Protein AF-A0A842WWI1-F1 (afdb_monomer)

Nearest PDB structures (foldseek):
  5iit-assembly2_B  TM=5.622E-01  e=8.635E+00  Saccharomyces cerevisiae S288C
  5j2l-assembly1_A  TM=5.050E-01  e=7.206E+00  synthetic construct

Mean predicted aligned error: 8.03 Å

Solvent-accessible surface area (backbone atoms only — not comparable to full-atom values): 11491 Å² total; per-residue (Å²): 121,54,79,48,77,47,97,58,71,27,40,36,31,43,59,93,73,70,59,72,52,68,31,15,59,75,78,68,43,70,32,79,43,71,44,80,48,73,46,53,54,68,58,88,58,55,64,57,68,89,75,41,91,50,60,51,72,69,54,12,65,74,70,69,54,76,83,76,76,65,50,75,45,80,41,39,25,26,63,68,66,52,54,49,62,60,50,48,59,55,51,49,53,49,44,53,54,51,48,53,54,49,49,53,54,46,53,54,46,48,56,53,48,51,54,36,45,74,74,69,41,73,88,55,67,69,52,57,52,50,48,50,54,47,52,53,50,52,53,55,40,60,60,64,43,51,56,52,65,65,56,64,21,53,31,47,57,40,64,45,100,80,61,51,35,36,32,39,41,64,67,38,66,72,55,44,52,51,33,43,65,76,30,59,96,54,56,45,81,38,48,62,50,78,45,73,73,78,86,124

Structure (mmCIF, N/CA/C/O backbone):
data_AF-A0A842WWI1-F1
#
_entry.id   AF-A0A842WWI1-F1
#
loop_
_atom_site.group_PDB
_atom_site.id
_atom_site.type_symbol
_atom_site.label_atom_id
_atom_site.label_alt_id
_atom_site.label_comp_id
_atom_site.label_asym_id
_atom_site.label_entity_id
_atom_site.label_seq_id
_atom_site.pdbx_PDB_ins_code
_atom_site.Cartn_x
_atom_site.Cartn_y
_atom_site.Cartn_z
_atom_site.occupancy
_atom_site.B_iso_or_equiv
_atom_site.auth_seq_id
_atom_site.auth_comp_id
_atom_site.auth_asym_id
_atom_site.auth_atom_id
_atom_site.pdbx_PDB_model_num
ATOM 1 N N . MET A 1 1 ? -25.631 -15.556 -1.001 1.00 58.81 1 MET A N 1
ATOM 2 C CA . MET A 1 1 ? -24.772 -15.122 0.125 1.00 58.81 1 MET A CA 1
ATOM 3 C C . MET A 1 1 ? -23.510 -15.965 0.098 1.00 58.81 1 MET A C 1
ATOM 5 O O . MET A 1 1 ? -23.636 -17.177 0.011 1.00 58.81 1 MET A O 1
ATOM 9 N N . SER A 1 2 ? -22.321 -15.364 0.113 1.00 68.75 2 SER A N 1
ATOM 10 C CA . SER A 1 2 ? -21.053 -16.112 0.120 1.00 68.75 2 SER A CA 1
ATOM 11 C C . SER A 1 2 ? -20.462 -16.121 1.532 1.00 68.75 2 SER A C 1
ATOM 13 O O . SER A 1 2 ? -20.253 -15.047 2.108 1.00 68.75 2 SER A O 1
ATOM 15 N N . LYS A 1 3 ? -20.189 -17.308 2.084 1.00 76.38 3 LYS A N 1
ATOM 16 C CA . LYS A 1 3 ? -19.462 -17.466 3.351 1.00 76.38 3 LYS A CA 1
ATOM 17 C C . LYS A 1 3 ? -17.969 -17.307 3.077 1.00 76.38 3 LYS A C 1
ATOM 19 O O . LYS A 1 3 ? -17.418 -18.047 2.270 1.00 76.38 3 LYS A O 1
ATOM 24 N N . ILE A 1 4 ? -17.331 -16.340 3.728 1.00 77.75 4 ILE A N 1
ATOM 25 C CA . ILE A 1 4 ? -15.878 -16.157 3.674 1.00 77.75 4 ILE A CA 1
ATOM 26 C C . ILE A 1 4 ? -15.324 -16.708 4.983 1.00 77.75 4 ILE A C 1
ATOM 28 O O . ILE A 1 4 ? -15.697 -16.232 6.056 1.00 77.75 4 ILE A O 1
ATOM 32 N N . VAL A 1 5 ? -14.492 -17.740 4.884 1.00 80.62 5 VAL A N 1
ATOM 33 C CA . VAL A 1 5 ? -13.768 -18.332 6.015 1.00 80.62 5 VAL A CA 1
ATOM 34 C C . VAL A 1 5 ? -12.360 -17.752 6.014 1.00 80.62 5 VAL A C 1
ATOM 36 O O . VAL A 1 5 ? -11.770 -17.581 4.949 1.00 80.62 5 VAL A O 1
ATOM 39 N N . PHE A 1 6 ? -11.853 -17.409 7.193 1.00 79.25 6 PHE A N 1
ATOM 40 C CA . PHE A 1 6 ? -10.504 -16.889 7.370 1.00 79.25 6 PHE A CA 1
ATOM 41 C C . PHE A 1 6 ? -9.661 -17.895 8.142 1.00 79.25 6 PHE A C 1
ATOM 43 O O . PHE A 1 6 ? -10.137 -18.478 9.116 1.00 79.25 6 PHE A O 1
ATOM 50 N N . ASP A 1 7 ? -8.410 -18.059 7.717 1.00 78.44 7 ASP A N 1
ATOM 51 C CA . ASP A 1 7 ? -7.450 -18.943 8.385 1.00 78.44 7 ASP A CA 1
ATOM 52 C C . ASP A 1 7 ? -7.091 -18.418 9.786 1.00 78.44 7 ASP A C 1
ATOM 54 O O . ASP A 1 7 ? -6.943 -19.182 10.738 1.00 78.44 7 ASP A O 1
ATOM 58 N N . GLU A 1 8 ? -7.043 -17.091 9.929 1.00 80.12 8 GLU A N 1
ATOM 59 C CA . GLU A 1 8 ? -6.769 -16.382 11.181 1.00 80.12 8 GLU A CA 1
ATOM 60 C C . GLU A 1 8 ? -8.043 -15.713 11.723 1.00 80.12 8 GLU A C 1
ATOM 62 O O . GLU A 1 8 ? -8.840 -15.179 10.938 1.00 80.12 8 GLU A O 1
ATOM 67 N N . PRO A 1 9 ? -8.246 -15.695 13.055 1.00 79.12 9 PRO A N 1
ATOM 68 C CA . PRO A 1 9 ? -9.393 -15.034 13.660 1.00 79.12 9 PRO A CA 1
ATOM 69 C C . PRO A 1 9 ? -9.346 -13.523 13.402 1.00 79.12 9 PRO A C 1
ATOM 71 O O . PRO A 1 9 ? -8.347 -12.852 13.656 1.00 79.12 9 PRO A O 1
ATOM 74 N N . ILE A 1 10 ? -10.459 -12.986 12.913 1.00 87.31 10 ILE A N 1
ATOM 75 C CA . ILE A 1 10 ? -10.651 -11.558 12.666 1.00 87.31 10 ILE A CA 1
ATOM 76 C C . ILE A 1 10 ? -11.318 -10.927 13.878 1.00 87.31 10 ILE A C 1
ATOM 78 O O . ILE A 1 10 ? -12.211 -11.516 14.483 1.00 87.31 10 ILE A O 1
ATOM 82 N N . ILE A 1 11 ? -10.927 -9.699 14.202 1.00 90.19 11 ILE A N 1
ATOM 83 C CA . ILE A 1 11 ? -11.531 -8.944 15.293 1.00 90.19 11 ILE A CA 1
ATOM 84 C C . ILE A 1 11 ? -12.784 -8.232 14.790 1.00 90.19 11 ILE A C 1
ATOM 86 O O . ILE A 1 11 ? -12.717 -7.400 13.885 1.00 90.19 11 ILE A O 1
ATOM 90 N N . ARG A 1 12 ? -13.935 -8.532 15.390 1.00 90.94 12 ARG A N 1
ATOM 91 C CA . ARG A 1 12 ? -15.162 -7.745 15.268 1.00 90.94 12 ARG A CA 1
ATOM 92 C C . ARG A 1 12 ? -15.253 -6.817 16.474 1.00 90.94 12 ARG A C 1
ATOM 94 O O . ARG A 1 12 ? -15.235 -7.278 17.608 1.00 90.94 12 ARG A O 1
ATOM 101 N N . ILE A 1 13 ? -15.380 -5.518 16.231 1.00 91.38 13 ILE A N 1
ATOM 102 C CA . ILE A 1 13 ? -15.496 -4.517 17.299 1.00 91.38 13 ILE A CA 1
ATOM 103 C C . ILE A 1 13 ? -16.504 -3.431 16.927 1.00 91.38 13 ILE A C 1
ATOM 105 O O . ILE A 1 13 ? -16.672 -3.099 15.751 1.00 91.38 13 ILE A O 1
ATOM 109 N N . ARG A 1 14 ? -17.190 -2.866 17.928 1.00 89.56 14 ARG A N 1
ATOM 110 C CA . ARG A 1 14 ? -18.086 -1.713 17.741 1.00 89.56 14 ARG A CA 1
ATOM 111 C C . ARG A 1 14 ? -17.300 -0.450 17.408 1.00 89.56 14 ARG A C 1
ATOM 113 O O . ARG A 1 14 ? -16.467 -0.036 18.207 1.00 89.56 14 ARG A O 1
ATOM 120 N N . GLN A 1 15 ? -17.623 0.200 16.287 1.00 86.88 15 GLN A N 1
ATOM 121 C CA . GLN A 1 15 ? -16.887 1.348 15.743 1.00 86.88 15 GLN A CA 1
ATOM 122 C C . GLN A 1 15 ? -16.735 2.503 16.746 1.00 86.88 15 GLN A C 1
ATOM 124 O O . GLN A 1 15 ? -15.671 3.107 16.840 1.00 86.88 15 GLN A O 1
ATOM 129 N N . GLU A 1 16 ? -17.788 2.797 17.504 1.00 87.12 16 GLU A N 1
ATOM 130 C CA . GLU A 1 16 ? -17.843 3.925 18.446 1.00 87.12 16 GLU A CA 1
ATOM 131 C C . GLU A 1 16 ? -16.962 3.729 19.684 1.00 87.12 16 GLU A C 1
ATOM 133 O O . GLU A 1 16 ? -16.590 4.697 20.342 1.00 87.12 16 GLU A O 1
ATOM 138 N N . LYS A 1 17 ? -16.634 2.475 20.012 1.00 87.88 17 LYS A N 1
ATOM 139 C CA . LYS A 1 17 ? -15.908 2.110 21.234 1.00 87.88 17 LYS A CA 1
ATOM 140 C C . LYS A 1 17 ? -14.474 1.657 20.971 1.00 87.88 17 LYS A C 1
ATOM 142 O O . LYS A 1 17 ? -13.812 1.233 21.912 1.00 87.88 17 LYS A O 1
ATOM 147 N N . ILE A 1 18 ? -13.996 1.740 19.727 1.00 90.38 18 ILE A N 1
ATOM 148 C CA . ILE A 1 18 ? -12.642 1.309 19.369 1.00 90.38 18 ILE A CA 1
ATOM 149 C C . ILE A 1 18 ? -11.615 2.195 20.073 1.00 90.38 18 ILE A C 1
ATOM 151 O O . ILE A 1 18 ? -11.572 3.408 19.856 1.00 90.38 18 ILE A O 1
ATOM 155 N N . ARG A 1 19 ? -10.739 1.573 20.860 1.00 91.56 19 ARG A N 1
ATOM 156 C CA . ARG A 1 19 ? -9.517 2.188 21.377 1.00 91.56 19 ARG A CA 1
ATOM 157 C C . ARG A 1 19 ? -8.321 1.495 20.746 1.00 91.56 19 ARG A C 1
ATOM 159 O O . ARG A 1 19 ? -8.225 0.276 20.771 1.00 91.56 19 ARG A O 1
ATOM 166 N N . PHE A 1 20 ? -7.444 2.268 20.118 1.00 92.31 20 PHE A N 1
ATOM 167 C CA . PHE A 1 20 ? -6.202 1.726 19.581 1.00 92.31 20 PHE A CA 1
ATOM 168 C C . PHE A 1 20 ? -5.107 1.830 20.647 1.00 92.31 20 PHE A C 1
ATOM 170 O O . PHE A 1 20 ? -4.951 2.925 21.208 1.00 92.31 20 PHE A O 1
ATOM 177 N N . PRO A 1 21 ? -4.323 0.761 20.871 1.00 93.19 21 PRO A N 1
ATOM 178 C CA . PRO A 1 21 ? -3.233 0.787 21.831 1.00 93.19 21 PRO A CA 1
ATOM 179 C C . PRO A 1 21 ? -2.179 1.804 21.414 1.00 93.19 21 PRO A C 1
ATOM 181 O O . PRO A 1 21 ? -1.962 2.023 20.221 1.00 93.19 21 PRO A O 1
ATOM 184 N N . LYS A 1 22 ? -1.516 2.436 22.390 1.00 93.62 22 LYS A N 1
ATOM 185 C CA . LYS A 1 22 ? -0.527 3.522 22.187 1.00 93.62 22 LYS A CA 1
ATOM 186 C C . LYS A 1 22 ? 0.824 3.027 21.650 1.00 93.62 22 LYS A C 1
ATOM 188 O O . LYS A 1 22 ? 1.887 3.422 22.121 1.00 93.62 22 LYS A O 1
ATOM 193 N N . ILE A 1 23 ? 0.778 2.136 20.675 1.00 94.06 23 ILE A N 1
ATOM 194 C CA . ILE A 1 23 ? 1.906 1.407 20.110 1.00 94.06 23 ILE A CA 1
ATOM 195 C C . ILE 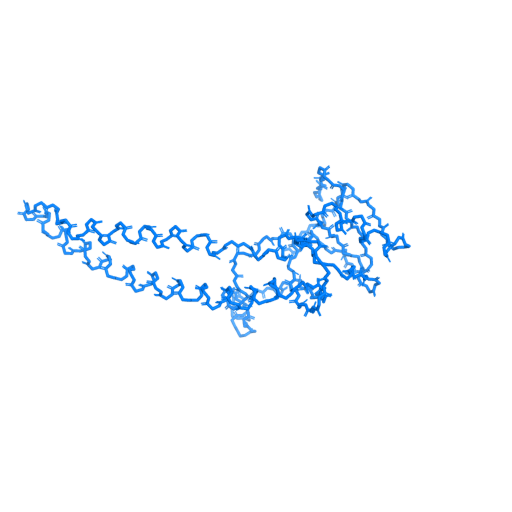A 1 23 ? 1.763 1.442 18.592 1.00 94.06 23 ILE A C 1
ATOM 197 O O . ILE A 1 23 ? 0.651 1.515 18.070 1.00 94.06 23 ILE A O 1
ATOM 201 N N . CYS A 1 24 ? 2.871 1.419 17.864 1.00 92.94 24 CYS A N 1
ATOM 202 C CA . CYS A 1 24 ? 2.843 1.377 16.415 1.00 92.94 24 CYS A CA 1
ATOM 203 C C . CYS A 1 24 ? 2.362 -0.004 15.925 1.00 92.94 24 CYS A C 1
ATOM 205 O O . CYS A 1 24 ? 2.950 -1.020 16.297 1.00 92.94 24 CYS A O 1
ATOM 207 N N . PRO A 1 25 ? 1.362 -0.079 15.027 1.00 91.81 25 PRO A N 1
ATOM 208 C CA . PRO A 1 25 ? 0.896 -1.353 14.472 1.00 91.81 25 PRO A CA 1
ATOM 209 C C . PRO A 1 25 ? 1.910 -2.040 13.544 1.00 91.81 25 PRO A C 1
ATOM 211 O O . PRO A 1 25 ? 1.724 -3.206 13.200 1.00 91.81 25 PRO A O 1
ATOM 214 N N . VAL A 1 26 ? 2.951 -1.321 13.104 1.00 90.94 26 VAL A N 1
ATOM 215 C CA . VAL A 1 26 ? 3.968 -1.837 12.177 1.00 90.94 26 VAL A CA 1
ATOM 216 C C . VAL A 1 26 ? 5.170 -2.404 12.937 1.00 90.94 26 VAL A C 1
ATOM 218 O O . VAL A 1 26 ? 5.490 -3.573 12.748 1.00 90.94 26 VAL A O 1
ATOM 221 N N . CYS A 1 27 ? 5.802 -1.605 13.805 1.00 91.50 27 CYS A N 1
ATOM 222 C CA . CYS A 1 27 ? 7.050 -1.956 14.502 1.00 91.50 27 CYS A CA 1
ATOM 223 C C . CYS A 1 27 ? 6.910 -2.241 16.007 1.00 91.50 27 CYS A C 1
ATOM 225 O O . CYS A 1 27 ? 7.922 -2.481 16.647 1.00 91.50 27 CYS A O 1
ATOM 227 N N . THR A 1 28 ? 5.704 -2.149 16.581 1.00 90.94 28 THR A N 1
ATOM 228 C CA . THR A 1 28 ? 5.435 -2.310 18.029 1.00 90.94 28 THR A CA 1
ATOM 229 C C . THR A 1 28 ? 6.187 -1.369 18.984 1.00 90.94 28 THR A C 1
ATOM 231 O O . THR A 1 28 ? 6.100 -1.502 20.203 1.00 90.94 28 THR A O 1
ATOM 234 N N . GLU A 1 29 ? 6.809 -0.316 18.457 1.00 92.94 29 GLU A N 1
ATOM 235 C CA . GLU A 1 29 ? 7.386 0.784 19.236 1.00 92.94 29 GLU A CA 1
ATOM 236 C C . GLU A 1 29 ? 6.313 1.710 19.837 1.00 92.94 29 GLU A C 1
ATOM 238 O O . GLU A 1 29 ? 5.195 1.790 19.312 1.00 92.94 29 GLU A O 1
ATOM 243 N N . PRO A 1 30 ? 6.618 2.457 20.914 1.00 93.06 30 PRO A N 1
ATOM 244 C CA . PRO A 1 30 ? 5.682 3.412 21.500 1.00 93.06 30 PRO A CA 1
ATOM 245 C C . PRO A 1 30 ? 5.243 4.470 20.481 1.00 93.06 30 PRO A C 1
ATOM 247 O O . PRO A 1 30 ? 6.048 5.076 19.774 1.00 93.06 30 PRO A O 1
ATOM 250 N N . ALA A 1 31 ? 3.936 4.709 20.411 1.00 92.31 31 ALA A N 1
ATOM 251 C CA . ALA A 1 31 ? 3.382 5.680 19.484 1.00 92.31 31 ALA A CA 1
ATOM 252 C C . ALA A 1 31 ? 3.444 7.101 20.053 1.00 92.31 31 ALA A C 1
ATOM 254 O O . ALA A 1 31 ? 2.893 7.391 21.116 1.00 92.31 31 ALA A O 1
ATOM 255 N N . THR A 1 32 ? 4.049 8.005 19.292 1.00 93.12 32 THR A N 1
ATOM 256 C CA . THR A 1 32 ? 4.199 9.429 19.624 1.00 93.12 32 THR A CA 1
ATOM 257 C C . THR A 1 32 ? 3.192 10.307 18.887 1.00 93.12 32 THR A C 1
ATOM 259 O O . THR A 1 32 ? 2.743 11.321 19.421 1.00 93.12 32 THR A O 1
ATOM 262 N N . LYS A 1 33 ? 2.787 9.915 17.672 1.00 92.38 33 LYS A N 1
ATOM 263 C CA . LYS A 1 33 ? 1.887 10.688 16.805 1.00 92.38 33 LYS A CA 1
ATOM 264 C C . LYS A 1 33 ? 0.612 9.913 16.495 1.00 92.38 33 LYS A C 1
ATOM 266 O O . LYS A 1 33 ? 0.502 8.716 16.741 1.00 92.38 33 LYS A O 1
ATOM 271 N N . LYS A 1 34 ? -0.393 10.612 15.967 1.00 90.62 34 LYS A N 1
ATOM 272 C CA . LYS A 1 34 ? -1.641 10.009 15.482 1.00 90.62 34 LYS A CA 1
ATOM 273 C C . LYS A 1 34 ? -1.785 10.299 13.998 1.00 90.62 34 LYS A C 1
ATOM 275 O O . LYS A 1 34 ? -1.748 11.459 13.596 1.00 90.62 34 LYS A O 1
ATOM 280 N N . THR A 1 35 ? -2.016 9.258 13.211 1.00 89.38 35 THR A N 1
ATOM 281 C CA . THR A 1 35 ? -2.235 9.367 11.769 1.00 89.38 35 THR A CA 1
ATOM 282 C C . THR A 1 35 ? -3.679 9.039 11.438 1.00 89.38 35 THR A C 1
ATOM 284 O O . THR A 1 35 ? -4.295 8.129 12.001 1.00 89.38 35 THR A O 1
ATOM 287 N N . ARG A 1 36 ? -4.236 9.800 10.497 1.00 87.69 36 ARG A N 1
ATOM 288 C CA . ARG A 1 36 ? -5.567 9.564 9.954 1.00 87.69 36 ARG A CA 1
ATOM 289 C C . ARG A 1 36 ? -5.482 8.512 8.853 1.00 87.69 36 ARG A C 1
ATOM 291 O O . ARG A 1 36 ? -5.024 8.808 7.754 1.00 87.69 36 ARG A O 1
ATOM 298 N N . VAL A 1 37 ? -5.992 7.315 9.113 1.00 83.62 37 VAL A N 1
ATOM 299 C CA . VAL A 1 37 ? -6.042 6.248 8.110 1.00 83.62 37 VAL A CA 1
ATOM 300 C C . VAL A 1 37 ? -7.471 6.118 7.610 1.00 83.62 37 VAL A C 1
ATOM 302 O O . VAL A 1 37 ? -8.383 5.793 8.367 1.00 83.62 37 VAL A O 1
ATOM 305 N N . THR A 1 38 ? -7.672 6.393 6.324 1.00 80.50 38 THR A N 1
ATOM 306 C CA . THR A 1 38 ? -8.945 6.117 5.648 1.00 80.50 38 THR A CA 1
ATOM 307 C C . THR A 1 38 ? -8.842 4.756 4.985 1.00 80.50 38 THR A C 1
ATOM 309 O O . THR A 1 38 ? -7.892 4.511 4.246 1.00 80.50 38 THR A O 1
ATOM 312 N N . ILE A 1 39 ? -9.788 3.870 5.285 1.00 76.69 39 ILE A N 1
ATOM 313 C CA . ILE A 1 39 ? -9.760 2.478 4.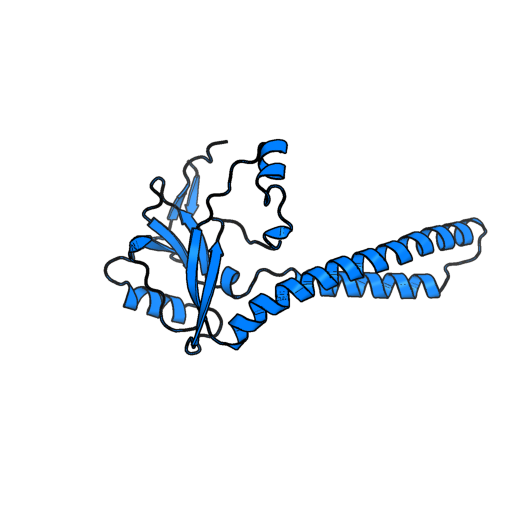850 1.00 76.69 39 ILE A CA 1
ATOM 314 C C . ILE A 1 39 ? -11.031 2.185 4.054 1.00 76.69 39 ILE A C 1
ATOM 316 O O . ILE A 1 39 ? -12.146 2.460 4.513 1.00 76.69 39 ILE A O 1
ATOM 320 N N . VAL A 1 40 ? -10.848 1.624 2.858 1.00 77.88 40 VAL A N 1
ATOM 321 C CA . VAL A 1 40 ? -11.915 1.020 2.053 1.00 77.88 40 VAL A CA 1
ATOM 322 C C . VAL A 1 40 ? -11.945 -0.483 2.340 1.00 77.88 40 VAL A C 1
ATOM 324 O O . VAL A 1 40 ? -10.900 -1.137 2.323 1.00 77.88 40 VAL A O 1
ATOM 327 N N . PRO A 1 41 ? -13.124 -1.066 2.590 1.00 75.44 41 PRO A N 1
ATOM 328 C CA . PRO A 1 41 ? -13.239 -2.458 2.985 1.00 75.44 41 PRO A CA 1
ATOM 329 C C . PRO A 1 41 ? -12.795 -3.406 1.865 1.00 75.44 41 PRO A C 1
ATOM 331 O O . PRO A 1 41 ? -13.139 -3.245 0.691 1.00 75.44 41 PRO A O 1
ATOM 334 N N . GLY A 1 42 ? -12.035 -4.434 2.244 1.00 66.94 42 GLY A N 1
ATOM 335 C CA . GLY A 1 42 ? -11.748 -5.605 1.412 1.00 66.94 42 GLY A CA 1
ATOM 336 C C . GLY A 1 42 ? -10.675 -5.439 0.328 1.00 66.94 42 GLY A C 1
ATOM 337 O O . GLY A 1 42 ? -10.148 -6.456 -0.132 1.00 66.94 42 GLY A O 1
ATOM 338 N N . LYS A 1 43 ? -10.275 -4.218 -0.053 1.00 69.12 43 LYS A N 1
ATOM 339 C CA . LYS A 1 43 ? -9.288 -3.983 -1.126 1.00 69.12 43 LYS A CA 1
ATOM 340 C C . LYS A 1 43 ? -7.976 -3.407 -0.595 1.00 69.12 43 LYS A C 1
ATOM 342 O O . LYS A 1 43 ? -7.982 -2.485 0.210 1.00 69.12 43 LYS A O 1
ATOM 347 N N . LYS A 1 44 ? -6.847 -3.943 -1.079 1.00 70.50 44 LYS A N 1
ATOM 348 C CA . LYS A 1 44 ? -5.535 -3.305 -0.907 1.00 70.50 44 LYS A CA 1
ATOM 349 C C . LYS A 1 44 ? -5.478 -2.074 -1.804 1.00 70.50 44 LYS A C 1
ATOM 351 O O . LYS A 1 44 ? -5.779 -2.154 -2.995 1.00 70.50 44 LYS A O 1
ATOM 356 N N . GLU A 1 45 ? -5.118 -0.942 -1.223 1.00 70.12 45 GLU A N 1
ATOM 357 C CA . GLU A 1 45 ? -5.039 0.324 -1.934 1.00 70.12 45 GLU A CA 1
ATOM 358 C C . GLU A 1 45 ? -3.595 0.578 -2.371 1.00 70.12 45 GLU A C 1
ATOM 360 O O . GLU A 1 45 ? -2.753 0.999 -1.587 1.00 70.12 45 GLU A O 1
ATOM 365 N N . TYR A 1 46 ? -3.309 0.305 -3.643 1.00 72.38 46 TYR A N 1
ATOM 366 C CA . TYR A 1 46 ? -2.007 0.597 -4.262 1.00 72.38 46 TYR A CA 1
ATOM 367 C C . TYR A 1 46 ? -1.930 2.038 -4.787 1.00 72.38 46 TYR A C 1
ATOM 369 O O . TYR A 1 46 ? -0.854 2.587 -5.006 1.00 72.38 46 TYR A O 1
ATOM 377 N N . ILE A 1 47 ? -3.096 2.660 -4.979 1.00 71.75 47 ILE A N 1
ATOM 378 C CA . ILE A 1 47 ? -3.246 3.964 -5.615 1.00 71.75 47 ILE A CA 1
ATOM 379 C C . ILE A 1 47 ? -3.626 5.003 -4.558 1.00 71.75 47 ILE A C 1
ATOM 381 O O . ILE A 1 47 ? -4.594 4.822 -3.802 1.00 71.75 47 ILE A O 1
ATOM 385 N N . THR A 1 48 ? -2.884 6.112 -4.555 1.00 72.94 48 THR A N 1
ATOM 386 C CA . THR A 1 48 ? -3.154 7.301 -3.740 1.00 72.94 48 THR A CA 1
ATOM 387 C C . THR A 1 48 ? -4.594 7.774 -3.960 1.00 72.94 48 THR A C 1
ATOM 389 O O . THR A 1 48 ? -5.063 7.744 -5.099 1.00 72.94 48 THR A O 1
ATOM 392 N N . PRO A 1 49 ? -5.315 8.247 -2.925 1.00 73.56 49 PRO A N 1
ATOM 393 C CA . PRO A 1 49 ? -6.701 8.689 -3.077 1.00 73.56 49 PRO A CA 1
ATOM 394 C C . PRO A 1 49 ? -6.912 9.673 -4.235 1.00 73.56 49 PRO A C 1
ATOM 396 O O . PRO A 1 49 ? -7.858 9.506 -4.998 1.00 73.56 49 PRO A O 1
ATOM 399 N N . SER A 1 50 ? -5.983 10.616 -4.432 1.00 73.62 50 SER A N 1
ATOM 400 C CA . SER A 1 50 ? -6.019 11.607 -5.519 1.00 73.62 50 SER A CA 1
ATOM 401 C C . SER A 1 50 ? -6.001 11.011 -6.929 1.00 73.62 50 SER A C 1
ATOM 403 O O . SER A 1 50 ? -6.531 11.620 -7.850 1.00 73.62 50 SER A O 1
ATOM 405 N N . HIS A 1 51 ? -5.426 9.821 -7.099 1.00 73.94 51 HIS A N 1
ATOM 406 C CA . HIS A 1 51 ? -5.294 9.144 -8.389 1.00 73.94 51 HIS A CA 1
ATOM 407 C C . HIS A 1 51 ? -6.448 8.164 -8.654 1.00 73.94 51 HIS A C 1
ATOM 409 O O . HIS A 1 51 ? -6.437 7.442 -9.651 1.00 73.94 51 HIS A O 1
ATOM 415 N N . ARG A 1 52 ? -7.453 8.094 -7.768 1.00 74.88 52 ARG A N 1
ATOM 416 C CA . ARG A 1 52 ? -8.609 7.219 -7.980 1.00 74.88 52 ARG A CA 1
ATOM 417 C C . ARG A 1 52 ? -9.617 7.846 -8.935 1.00 74.88 52 ARG A C 1
ATOM 419 O O . ARG A 1 52 ? -10.003 9.001 -8.734 1.00 74.88 52 ARG A O 1
ATOM 426 N N . PRO A 1 53 ? -10.142 7.074 -9.901 1.00 75.31 53 PRO A N 1
ATOM 427 C CA . PRO A 1 53 ? -11.257 7.541 -10.707 1.00 75.31 53 PRO A CA 1
ATOM 428 C C . PRO A 1 53 ? -12.470 7.805 -9.803 1.00 75.31 53 PRO A C 1
ATOM 430 O O . PRO A 1 53 ? -12.849 6.967 -8.986 1.00 75.31 53 PRO A O 1
ATOM 433 N N . GLY A 1 54 ? -13.060 8.997 -9.914 1.00 76.38 54 GLY A N 1
ATOM 434 C CA . GLY A 1 54 ? -14.199 9.399 -9.082 1.00 76.38 54 GLY A CA 1
ATOM 435 C C . GLY A 1 54 ? -13.824 9.880 -7.675 1.00 76.38 54 GLY A C 1
ATOM 436 O O . GLY A 1 54 ? -14.700 9.963 -6.802 1.00 76.38 54 GLY A O 1
ATOM 437 N N . PHE A 1 55 ? -12.550 10.214 -7.434 1.00 78.31 55 PHE A N 1
ATOM 438 C CA . PHE A 1 55 ? -12.128 10.877 -6.199 1.00 78.31 55 PHE A CA 1
ATOM 439 C C . PHE A 1 55 ? -12.843 12.223 -6.026 1.00 78.31 55 PHE A C 1
ATOM 441 O O . PHE A 1 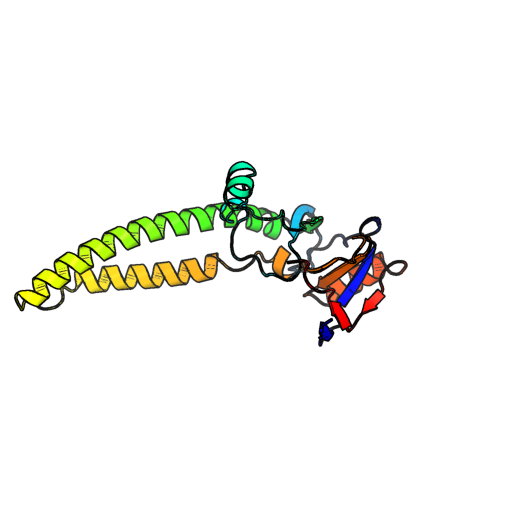55 ? -13.450 12.465 -4.981 1.00 78.31 55 PHE A O 1
ATOM 448 N N . THR A 1 56 ? -12.857 13.056 -7.072 1.00 82.75 56 THR A N 1
ATOM 449 C CA . THR A 1 56 ? -13.546 14.350 -7.048 1.00 82.75 56 THR A CA 1
ATOM 450 C C . THR A 1 56 ? -15.063 14.190 -7.237 1.00 82.75 56 THR A C 1
ATOM 452 O O . THR A 1 56 ? -15.507 13.360 -8.041 1.00 82.75 56 THR A O 1
ATOM 455 N N . PRO A 1 57 ? -15.896 14.992 -6.541 1.00 82.25 57 PRO A N 1
ATOM 456 C CA . PRO A 1 57 ? -17.355 14.912 -6.661 1.00 82.25 57 PRO A CA 1
ATOM 457 C C . PRO A 1 57 ? -17.867 15.132 -8.092 1.00 82.25 57 PRO A C 1
ATOM 459 O O . PRO A 1 57 ? -18.813 14.473 -8.523 1.00 82.25 57 PRO A O 1
ATOM 462 N N . SER A 1 58 ? -17.221 16.028 -8.845 1.00 84.31 58 SER A N 1
ATOM 463 C CA . SER A 1 58 ? -17.571 16.333 -10.236 1.00 84.31 58 SER A CA 1
ATOM 464 C C . SER A 1 58 ? -17.326 15.141 -11.163 1.00 84.31 58 SER A C 1
ATOM 466 O O . SER A 1 58 ? -18.215 14.761 -11.926 1.00 84.31 58 SER A O 1
ATOM 468 N N . GLN A 1 59 ? -16.155 14.502 -11.063 1.00 83.88 59 GLN A N 1
ATOM 469 C CA . GLN A 1 59 ? -15.821 13.311 -11.843 1.00 83.88 59 GLN A CA 1
ATOM 470 C C . GLN A 1 59 ? -16.720 12.131 -11.461 1.00 83.88 59 GLN A C 1
ATOM 472 O O . GLN A 1 59 ? -17.191 11.404 -12.333 1.00 83.88 59 GLN A O 1
ATOM 477 N N . ARG A 1 60 ? -17.017 11.975 -10.166 1.00 85.06 60 ARG A N 1
ATOM 478 C CA . ARG A 1 60 ? -17.919 10.938 -9.657 1.00 85.06 60 ARG A CA 1
ATOM 479 C C . ARG A 1 60 ? -19.319 11.048 -10.253 1.00 85.06 60 ARG A C 1
ATOM 481 O O . ARG A 1 60 ? -19.860 10.043 -10.702 1.00 85.06 60 ARG A O 1
ATOM 488 N N . ARG A 1 61 ? -19.876 12.265 -10.300 1.00 84.12 61 ARG A N 1
ATOM 489 C CA . ARG A 1 61 ? -21.193 12.524 -10.898 1.00 84.12 61 ARG A CA 1
ATOM 490 C C . ARG A 1 61 ? -21.205 12.207 -12.396 1.00 84.12 61 ARG A C 1
ATOM 492 O O . ARG A 1 61 ? -22.169 11.619 -12.864 1.00 84.12 61 ARG A O 1
ATOM 499 N N . ARG A 1 62 ? -20.138 12.550 -13.128 1.00 85.31 62 ARG A N 1
ATOM 500 C CA . ARG A 1 62 ? -20.025 12.256 -14.570 1.00 85.31 62 ARG A CA 1
ATOM 501 C C . ARG A 1 62 ? -19.925 10.763 -14.875 1.00 85.31 62 ARG A C 1
ATOM 503 O O . ARG A 1 62 ? -20.516 10.310 -15.842 1.00 85.31 62 ARG A O 1
ATOM 510 N N . LEU A 1 63 ? -19.177 10.016 -14.066 1.00 86.44 63 LEU A N 1
ATOM 511 C CA . LEU A 1 63 ? -18.917 8.591 -14.295 1.00 86.44 63 LEU A CA 1
ATOM 512 C C . LEU A 1 63 ? -19.950 7.666 -13.628 1.00 86.44 63 LEU A C 1
ATOM 514 O O . LEU A 1 63 ? -19.830 6.451 -13.730 1.00 86.44 63 LEU A O 1
ATOM 518 N N . GLY A 1 64 ? -20.940 8.218 -12.916 1.00 83.44 64 GLY A N 1
ATOM 519 C CA . GLY A 1 64 ? -21.972 7.431 -12.232 1.00 83.44 64 GLY A CA 1
ATOM 520 C C . GLY A 1 64 ? -21.444 6.564 -11.082 1.00 83.44 64 GLY A C 1
ATOM 521 O O . GLY A 1 64 ? -22.108 5.616 -10.667 1.00 83.44 64 GLY A O 1
ATOM 522 N N . PHE A 1 65 ? -20.252 6.856 -10.550 1.00 81.75 65 PHE A N 1
ATOM 523 C CA . PHE A 1 65 ? -19.675 6.053 -9.473 1.00 81.75 65 PHE A CA 1
ATOM 524 C C . PHE A 1 65 ? -20.390 6.311 -8.141 1.00 81.75 65 PHE A C 1
ATOM 526 O O . PHE A 1 65 ? -20.506 7.451 -7.686 1.00 81.75 65 PHE A O 1
ATOM 533 N N . LYS A 1 66 ? -20.815 5.239 -7.462 1.00 78.00 66 LYS A N 1
ATOM 534 C CA . LYS A 1 66 ? -21.296 5.321 -6.077 1.00 78.00 66 LYS A CA 1
ATOM 535 C C . LYS A 1 66 ? -20.120 5.667 -5.144 1.00 78.00 66 LYS A C 1
ATOM 537 O O . LYS A 1 66 ? -19.011 5.171 -5.362 1.00 78.00 66 LYS A O 1
ATOM 542 N N . PRO A 1 67 ? -20.321 6.521 -4.122 1.00 71.62 67 PRO A N 1
ATOM 543 C CA . PRO A 1 67 ? -19.280 6.798 -3.138 1.00 71.62 67 PRO A CA 1
ATOM 544 C C . PRO A 1 67 ? -18.853 5.485 -2.461 1.00 71.62 67 PRO A C 1
ATOM 546 O O . PRO A 1 67 ? -19.727 4.739 -2.017 1.00 71.62 67 PRO A O 1
ATOM 549 N N . PRO A 1 68 ? -17.546 5.175 -2.379 1.00 74.06 68 PRO A N 1
ATOM 550 C CA . PRO A 1 68 ? -17.104 4.018 -1.618 1.00 74.06 68 PRO A CA 1
ATOM 551 C C . PRO A 1 68 ? -17.448 4.221 -0.141 1.00 74.06 68 PRO A C 1
ATOM 553 O O . PRO A 1 68 ? -17.315 5.327 0.386 1.00 74.06 68 PRO A O 1
ATOM 556 N N . GLU A 1 69 ? -17.852 3.149 0.536 1.00 76.31 69 GLU A N 1
ATOM 557 C CA . GLU A 1 69 ? -17.988 3.144 1.991 1.00 76.31 69 GLU A CA 1
ATOM 558 C C . GLU A 1 69 ? -16.593 3.233 2.616 1.00 76.31 69 GLU A C 1
ATOM 560 O O . GLU A 1 69 ? -15.913 2.234 2.839 1.00 76.31 69 GLU A O 1
ATOM 565 N N . THR A 1 70 ? -16.124 4.457 2.834 1.00 78.44 70 THR A N 1
ATOM 566 C CA . THR A 1 70 ? -14.855 4.739 3.506 1.00 78.44 70 THR A CA 1
ATOM 567 C C . THR A 1 70 ? -15.102 5.044 4.969 1.00 78.44 70 THR A C 1
ATOM 569 O O . THR A 1 70 ? -15.967 5.860 5.298 1.00 78.44 70 THR A O 1
ATOM 572 N N . ARG A 1 71 ? -14.282 4.469 5.849 1.00 81.06 71 ARG A N 1
ATOM 573 C CA . ARG A 1 71 ? -14.192 4.906 7.244 1.00 81.06 71 ARG A CA 1
ATOM 574 C C . ARG A 1 71 ? -12.791 5.382 7.548 1.00 81.06 71 ARG A C 1
ATOM 576 O O . ARG A 1 71 ? -11.810 4.874 7.009 1.00 81.06 71 ARG A O 1
ATOM 583 N N . THR A 1 72 ? -12.727 6.372 8.416 1.00 85.06 72 THR A N 1
ATOM 584 C CA . THR A 1 72 ? -11.486 7.014 8.800 1.00 85.06 72 THR A CA 1
ATOM 585 C C . THR A 1 72 ? -11.267 6.797 10.285 1.00 85.06 72 THR A C 1
ATOM 587 O O . THR A 1 72 ? -12.130 7.133 11.093 1.00 85.06 72 THR A O 1
ATOM 590 N N . PHE A 1 73 ? -10.106 6.252 10.627 1.00 88.62 73 PHE A N 1
ATOM 591 C CA . PHE A 1 73 ? -9.690 5.994 11.997 1.00 88.62 73 PHE A CA 1
ATOM 592 C C . PHE A 1 73 ? -8.469 6.843 12.338 1.00 88.62 73 PHE A C 1
ATOM 594 O O . PHE A 1 73 ? -7.637 7.140 11.478 1.00 88.62 73 PHE A O 1
ATOM 601 N N . LEU A 1 74 ? -8.377 7.244 13.603 1.00 90.88 74 LEU A N 1
ATOM 602 C CA . LEU A 1 74 ? -7.183 7.870 14.156 1.00 90.88 74 LEU A CA 1
ATOM 603 C C . LEU A 1 74 ? -6.372 6.779 14.841 1.00 90.88 74 LEU A C 1
ATOM 605 O O . LEU A 1 74 ? -6.765 6.293 15.899 1.00 90.88 74 LEU A O 1
ATOM 609 N N . ILE A 1 75 ? -5.268 6.389 14.214 1.00 91.50 75 ILE A N 1
ATOM 610 C CA . ILE A 1 75 ? -4.401 5.321 14.701 1.00 91.50 75 ILE A CA 1
ATOM 611 C C . ILE A 1 75 ? -3.121 5.954 15.254 1.00 91.50 75 ILE A C 1
ATOM 613 O O . ILE A 1 75 ? -2.549 6.829 14.598 1.00 91.50 75 ILE A O 1
ATOM 617 N N . PRO A 1 76 ? -2.680 5.566 16.458 1.00 93.12 76 PRO A N 1
ATOM 618 C CA . PRO A 1 76 ? -1.403 5.989 17.013 1.00 93.12 76 PRO A CA 1
ATOM 619 C C . PRO A 1 76 ? -0.240 5.272 16.297 1.00 93.12 76 PRO A C 1
ATOM 621 O O . PRO A 1 76 ? -0.301 4.075 16.026 1.00 93.12 76 PRO A O 1
ATOM 624 N N . VAL A 1 77 ? 0.802 6.023 15.941 1.00 93.00 77 VAL A N 1
ATOM 625 C CA . VAL A 1 77 ? 1.951 5.574 15.136 1.00 93.00 77 VAL A CA 1
ATOM 626 C C . VAL A 1 77 ? 3.241 6.216 15.682 1.00 93.00 77 VAL A C 1
ATOM 628 O O . VAL A 1 77 ? 3.187 7.292 16.282 1.00 93.00 77 VAL A O 1
ATOM 631 N N . CYS A 1 78 ? 4.400 5.573 15.502 1.00 92.94 78 CYS A N 1
ATOM 632 C CA . CYS A 1 78 ? 5.705 6.181 15.792 1.00 92.94 78 CYS A CA 1
ATOM 633 C C . CYS A 1 78 ? 6.063 7.289 14.776 1.00 92.94 78 CYS A C 1
ATOM 635 O O . CYS A 1 78 ? 5.407 7.435 13.740 1.00 92.94 78 CYS A O 1
ATOM 637 N N . GLU A 1 79 ? 7.091 8.089 15.074 1.00 91.06 79 GLU A N 1
ATOM 638 C CA . GLU A 1 79 ? 7.477 9.227 14.226 1.00 91.06 79 GLU A CA 1
ATOM 639 C C . GLU A 1 79 ? 7.957 8.791 12.842 1.00 91.06 79 GLU A C 1
ATOM 641 O O . GLU A 1 79 ? 7.529 9.370 11.843 1.00 91.06 79 GLU A O 1
ATOM 646 N N . ASP A 1 80 ? 8.758 7.730 12.773 1.00 90.06 80 ASP A N 1
ATOM 647 C CA . ASP A 1 80 ? 9.329 7.234 11.519 1.00 90.06 80 ASP A CA 1
ATOM 648 C C . ASP A 1 80 ? 8.235 6.837 10.527 1.00 90.06 80 ASP A C 1
ATOM 650 O O . ASP A 1 80 ? 8.210 7.285 9.379 1.00 90.06 80 ASP A O 1
ATOM 654 N N . HIS A 1 81 ? 7.248 6.071 10.995 1.00 88.69 81 HIS A N 1
ATOM 655 C CA . HIS A 1 81 ? 6.114 5.658 10.172 1.00 88.69 81 HIS A CA 1
ATOM 656 C C . HIS A 1 81 ? 5.124 6.801 9.892 1.00 88.69 81 HIS A C 1
ATOM 658 O O . HIS A 1 81 ? 4.400 6.739 8.897 1.00 88.69 81 HIS A O 1
ATOM 664 N N . TYR A 1 82 ? 5.091 7.851 10.720 1.00 86.75 82 TYR A N 1
ATOM 665 C CA . TYR A 1 82 ? 4.323 9.065 10.429 1.00 86.75 82 TYR A CA 1
ATOM 666 C C . TYR A 1 82 ? 4.925 9.826 9.237 1.00 86.75 82 TYR A C 1
ATOM 668 O O . TYR A 1 82 ? 4.209 10.152 8.290 1.00 86.75 82 TYR A O 1
ATOM 676 N N . PHE A 1 83 ? 6.239 10.072 9.246 1.00 82.81 83 PHE A N 1
ATOM 677 C CA . PHE A 1 83 ? 6.922 10.804 8.171 1.00 82.81 83 PHE A CA 1
ATOM 678 C C . PHE A 1 83 ? 7.061 9.987 6.881 1.00 82.81 83 PHE A C 1
ATOM 680 O O . PHE A 1 83 ? 7.018 10.545 5.777 1.00 82.81 83 PHE A O 1
ATOM 687 N N . TYR A 1 84 ? 7.169 8.662 6.999 1.00 81.06 84 TYR A N 1
ATOM 688 C CA . TYR A 1 84 ? 7.136 7.767 5.847 1.00 81.06 84 TYR A CA 1
ATOM 689 C C . TYR A 1 84 ? 5.837 7.933 5.042 1.00 81.06 84 TYR A C 1
ATOM 691 O O . TYR A 1 84 ? 5.871 7.987 3.816 1.00 81.06 84 TYR A O 1
ATOM 699 N N . ASP A 1 85 ? 4.690 8.106 5.710 1.00 72.75 85 ASP A N 1
ATOM 700 C CA . ASP A 1 85 ? 3.391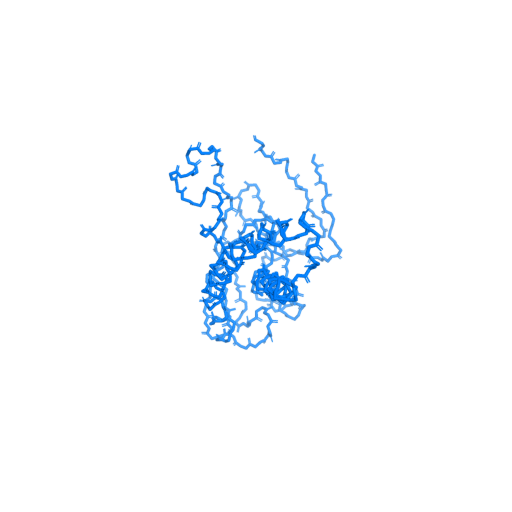 8.207 5.033 1.00 72.75 85 ASP A CA 1
ATOM 701 C C . ASP A 1 85 ? 3.229 9.484 4.187 1.00 72.75 85 ASP A C 1
ATOM 703 O O . ASP A 1 85 ? 2.558 9.480 3.147 1.00 72.75 85 ASP A O 1
ATOM 707 N N . GLU A 1 86 ? 3.850 10.585 4.622 1.00 71.88 86 GLU A N 1
ATOM 708 C CA . GLU A 1 86 ? 3.819 11.867 3.914 1.00 71.88 86 GLU A CA 1
ATOM 709 C C . GLU A 1 86 ? 4.826 11.912 2.752 1.00 71.88 86 GLU A C 1
ATOM 711 O O . GLU A 1 86 ? 4.497 12.376 1.653 1.00 71.88 86 GLU A O 1
ATOM 716 N N . SER A 1 87 ? 6.038 11.393 2.969 1.00 71.88 87 SER A N 1
ATOM 717 C CA . SER A 1 87 ? 7.095 11.348 1.949 1.00 71.88 87 SER A CA 1
ATOM 718 C C . SER A 1 87 ? 6.768 10.386 0.800 1.00 71.88 87 SER A C 1
ATOM 720 O O . SER A 1 87 ? 7.039 10.709 -0.360 1.00 71.88 87 SER A O 1
ATOM 722 N N . ASP A 1 88 ? 6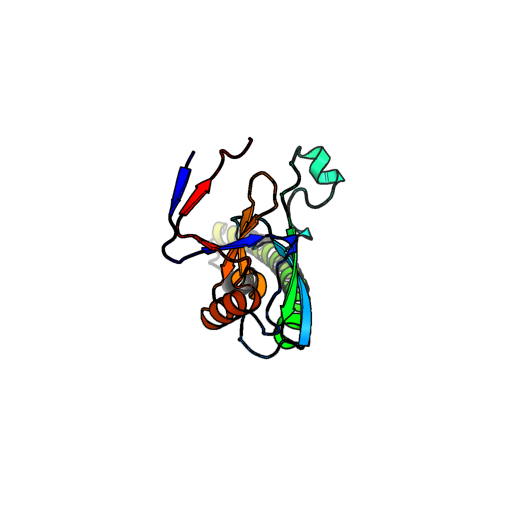.091 9.272 1.086 1.00 78.19 88 ASP A N 1
ATOM 723 C CA . ASP A 1 88 ? 5.682 8.268 0.098 1.00 78.19 88 ASP A CA 1
ATOM 724 C C . ASP A 1 88 ? 4.751 8.850 -0.986 1.00 78.19 88 ASP A C 1
ATOM 726 O O . ASP A 1 88 ? 4.928 8.607 -2.181 1.00 78.19 88 ASP A O 1
ATOM 730 N N . CYS A 1 89 ? 3.813 9.733 -0.617 1.00 75.12 89 CYS A N 1
ATOM 731 C CA . CYS A 1 89 ? 2.954 10.411 -1.597 1.00 75.12 89 CYS A CA 1
ATOM 732 C C . CYS A 1 89 ? 3.754 11.269 -2.593 1.00 75.12 89 CYS A C 1
ATOM 734 O O . CYS A 1 89 ? 3.452 11.261 -3.791 1.00 75.12 89 CYS A O 1
ATOM 736 N N . ARG A 1 90 ? 4.764 12.008 -2.111 1.00 81.38 90 ARG A N 1
ATOM 737 C CA . ARG A 1 90 ? 5.621 12.849 -2.964 1.00 81.38 90 ARG A CA 1
ATOM 738 C C . ARG A 1 90 ? 6.498 11.981 -3.860 1.00 81.38 90 ARG A C 1
ATOM 740 O O . ARG A 1 90 ? 6.564 12.228 -5.060 1.00 81.38 90 ARG A O 1
ATOM 747 N N . PHE A 1 91 ? 7.094 10.932 -3.295 1.00 85.06 91 PHE A N 1
ATOM 748 C CA . PHE A 1 91 ? 7.947 10.003 -4.027 1.00 85.06 91 PHE A CA 1
ATOM 749 C C . PHE A 1 91 ? 7.199 9.314 -5.174 1.00 85.06 91 PHE A C 1
ATOM 751 O O . PHE A 1 91 ? 7.659 9.358 -6.314 1.00 85.06 91 PHE A O 1
ATOM 758 N N . ARG A 1 92 ? 5.992 8.787 -4.923 1.00 85.88 92 ARG A N 1
ATOM 759 C CA . ARG A 1 92 ? 5.154 8.179 -5.972 1.00 85.88 92 ARG A CA 1
ATOM 760 C C . ARG A 1 92 ? 4.833 9.152 -7.099 1.00 85.88 92 ARG A C 1
ATOM 762 O O . ARG A 1 92 ? 4.921 8.769 -8.261 1.00 85.88 92 ARG A O 1
ATOM 769 N N . SER A 1 93 ? 4.482 10.400 -6.777 1.00 84.94 93 SER A N 1
ATOM 770 C CA . SER A 1 93 ? 4.214 11.422 -7.797 1.00 84.94 93 SER A CA 1
ATOM 771 C C . SER A 1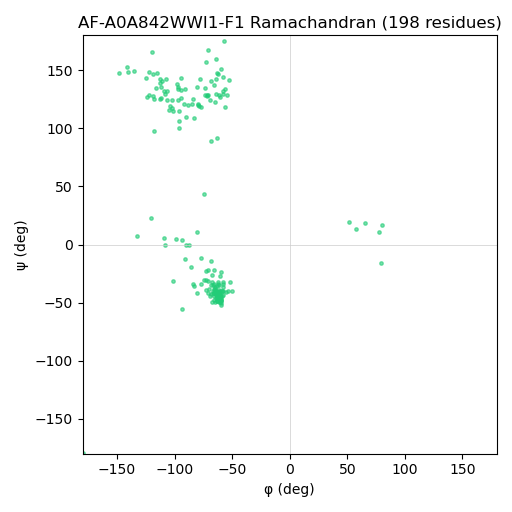 93 ? 5.447 11.674 -8.666 1.00 84.94 93 SER A C 1
ATOM 773 O O . SER A 1 93 ? 5.335 11.711 -9.890 1.00 84.94 93 SER A O 1
ATOM 775 N N . THR A 1 94 ? 6.626 11.792 -8.050 1.00 88.62 94 THR A N 1
ATOM 776 C CA . THR A 1 94 ? 7.893 11.951 -8.773 1.00 88.62 94 THR A CA 1
ATOM 777 C C . THR A 1 94 ? 8.189 10.739 -9.655 1.00 88.62 94 THR A C 1
ATOM 779 O O . THR A 1 94 ? 8.576 10.922 -10.806 1.00 88.62 94 THR A O 1
ATOM 782 N N . CYS A 1 95 ? 7.934 9.512 -9.183 1.00 90.62 95 CYS A N 1
ATOM 783 C CA . CYS A 1 95 ? 8.079 8.298 -9.991 1.00 90.62 95 CYS A CA 1
ATOM 784 C C . CYS A 1 95 ? 7.155 8.294 -11.218 1.00 90.62 95 CYS A C 1
ATOM 786 O O . CYS A 1 95 ? 7.598 7.917 -12.300 1.00 90.62 95 CYS A O 1
ATOM 788 N N . VAL A 1 96 ? 5.890 8.723 -11.093 1.00 90.38 96 VAL A N 1
ATOM 789 C CA . VAL A 1 96 ? 4.981 8.828 -12.255 1.00 90.38 96 VAL A CA 1
ATOM 790 C C . VAL A 1 96 ? 5.528 9.821 -13.275 1.00 90.38 96 VAL A C 1
ATOM 792 O O . VAL A 1 96 ? 5.622 9.484 -14.453 1.00 90.38 96 VAL A O 1
ATOM 795 N N . CYS A 1 97 ? 5.921 11.018 -12.832 1.00 92.44 97 CYS A N 1
ATOM 796 C CA . CYS A 1 97 ? 6.462 12.045 -13.721 1.00 92.44 97 CYS A CA 1
ATOM 797 C C . CYS A 1 97 ? 7.750 11.575 -14.409 1.00 92.44 97 CYS A C 1
ATOM 799 O O . CYS A 1 97 ? 7.877 11.693 -15.626 1.00 92.44 97 CYS A O 1
ATOM 801 N N . PHE A 1 98 ? 8.680 10.995 -13.645 1.00 94.62 98 PHE A N 1
ATOM 802 C CA . PHE A 1 98 ? 9.951 10.495 -14.162 1.00 94.62 98 PHE A CA 1
ATOM 803 C C . PHE A 1 98 ? 9.745 9.373 -15.185 1.00 94.62 98 PHE A C 1
ATOM 805 O O . PHE A 1 98 ? 10.286 9.448 -16.286 1.00 94.62 98 PHE A O 1
ATOM 812 N N . ASN A 1 99 ? 8.894 8.385 -14.884 1.00 94.75 99 ASN A N 1
ATOM 813 C CA . ASN A 1 99 ? 8.561 7.331 -15.845 1.00 94.75 99 ASN A CA 1
ATOM 814 C C . ASN A 1 99 ? 7.851 7.871 -17.084 1.00 94.75 99 ASN A C 1
ATOM 816 O O . ASN A 1 99 ? 8.089 7.353 -18.167 1.00 94.75 99 ASN A O 1
ATOM 820 N N . GLY A 1 100 ? 6.994 8.888 -16.954 1.00 95.75 100 GLY A N 1
ATOM 821 C CA . GLY A 1 100 ? 6.319 9.504 -18.099 1.00 95.75 100 GLY A CA 1
ATOM 822 C C . GLY A 1 100 ? 7.301 10.171 -19.065 1.00 95.75 100 GLY A C 1
ATOM 823 O O . GLY A 1 100 ? 7.216 9.976 -20.281 1.00 95.75 100 GLY A O 1
ATOM 824 N N . ILE A 1 101 ? 8.279 10.907 -18.530 1.00 96.12 101 ILE A N 1
ATOM 825 C CA . ILE A 1 101 ? 9.349 11.523 -19.328 1.00 96.12 101 ILE A CA 1
ATOM 826 C C . ILE A 1 101 ? 10.213 10.435 -19.974 1.00 96.12 101 ILE A C 1
ATOM 828 O O . ILE A 1 101 ? 10.434 10.457 -21.184 1.00 96.12 101 ILE A O 1
ATOM 832 N N . LEU A 1 102 ? 10.656 9.453 -19.188 1.00 95.88 102 LEU A N 1
ATOM 833 C CA . LEU A 1 102 ? 11.528 8.380 -19.660 1.00 95.88 102 LEU A CA 1
ATOM 834 C C . LEU A 1 102 ? 10.843 7.509 -20.724 1.00 95.88 102 LEU A C 1
ATOM 836 O O . LEU A 1 102 ? 11.457 7.178 -21.735 1.00 95.88 102 LEU A O 1
ATOM 840 N N . PHE A 1 103 ? 9.552 7.218 -20.548 1.00 97.00 103 PHE A N 1
ATOM 841 C CA . PHE A 1 103 ? 8.721 6.538 -21.541 1.00 97.00 103 PHE A CA 1
ATOM 842 C C . PHE A 1 103 ? 8.673 7.313 -22.859 1.00 97.00 103 PHE A C 1
ATOM 844 O O . PHE A 1 103 ? 8.841 6.717 -23.918 1.00 97.00 103 PHE A O 1
ATOM 851 N N . SER A 1 104 ? 8.502 8.637 -22.799 1.00 96.81 104 SER A N 1
ATOM 852 C CA . SER A 1 104 ? 8.474 9.485 -23.996 1.00 96.81 104 SER A CA 1
ATOM 853 C C . SER A 1 104 ? 9.799 9.400 -24.761 1.00 96.81 104 SER A C 1
ATOM 855 O O . SER A 1 104 ? 9.801 9.171 -25.968 1.00 96.81 104 SER A O 1
ATOM 857 N N . VAL A 1 105 ? 10.932 9.498 -24.056 1.00 96.12 105 VAL A N 1
ATOM 858 C CA . VAL A 1 105 ? 12.274 9.375 -24.652 1.00 96.12 105 VAL A CA 1
ATOM 859 C C . VAL A 1 105 ? 12.486 7.997 -25.285 1.00 96.12 105 VAL A C 1
ATOM 861 O O . VAL A 1 105 ? 12.941 7.911 -26.425 1.00 96.12 105 VAL A O 1
ATOM 864 N N . VAL A 1 106 ? 12.127 6.918 -24.582 1.00 96.19 106 VAL A N 1
ATOM 865 C CA . VAL A 1 106 ? 12.254 5.544 -25.096 1.00 96.19 106 VAL A CA 1
ATOM 866 C C . VAL A 1 106 ? 11.364 5.322 -26.314 1.00 96.19 106 VAL A C 1
ATOM 868 O O . VAL A 1 106 ? 11.798 4.693 -27.275 1.00 96.19 106 VAL A O 1
ATOM 871 N N . LEU A 1 107 ? 10.149 5.864 -26.318 1.00 96.25 107 LEU A N 1
ATOM 872 C CA . LEU A 1 107 ? 9.219 5.759 -27.438 1.00 96.25 107 LEU A CA 1
ATOM 873 C C . LEU A 1 107 ? 9.790 6.417 -28.704 1.00 96.25 107 LEU A C 1
ATOM 875 O O . LEU A 1 107 ? 9.822 5.777 -29.754 1.00 96.25 107 LEU A O 1
ATOM 879 N N . PHE A 1 108 ? 10.344 7.631 -28.607 1.00 95.62 108 PHE A N 1
ATOM 880 C CA . PHE A 1 108 ? 11.047 8.261 -29.736 1.00 95.62 108 PHE A CA 1
ATOM 881 C C . PHE A 1 108 ? 12.288 7.472 -30.167 1.00 95.62 108 PHE A C 1
ATOM 883 O O . PHE A 1 108 ? 12.491 7.245 -31.360 1.00 95.62 108 PHE A O 1
ATOM 890 N N . ALA A 1 109 ? 13.094 6.997 -29.214 1.00 94.38 109 ALA A N 1
ATOM 891 C CA . ALA A 1 109 ? 14.272 6.188 -29.513 1.00 94.38 109 ALA A CA 1
ATOM 892 C C . ALA A 1 109 ? 13.912 4.860 -30.206 1.00 94.38 109 ALA A C 1
ATOM 894 O O . ALA A 1 109 ? 14.660 4.393 -31.065 1.00 94.38 109 ALA A O 1
ATOM 895 N N . THR A 1 110 ? 12.751 4.283 -29.881 1.00 94.38 110 THR A N 1
ATOM 896 C CA . THR A 1 110 ? 12.219 3.074 -30.525 1.00 94.38 110 THR A CA 1
ATOM 897 C C . THR A 1 110 ? 11.878 3.345 -31.987 1.00 94.38 110 THR A C 1
ATOM 899 O O . THR A 1 110 ? 12.250 2.554 -32.850 1.00 94.38 110 THR A O 1
ATOM 902 N N . PHE A 1 111 ? 11.233 4.477 -32.294 1.00 94.75 111 PHE A N 1
ATOM 903 C CA . PHE A 1 111 ? 10.936 4.856 -33.679 1.00 94.75 111 PHE A CA 1
ATOM 904 C C . PHE A 1 111 ? 12.203 5.082 -34.509 1.00 94.75 111 PHE A C 1
ATOM 906 O O . PHE A 1 111 ? 12.291 4.584 -35.630 1.00 94.75 111 PHE A O 1
ATOM 913 N N . ILE A 1 112 ? 13.200 5.776 -33.950 1.00 92.81 112 ILE A N 1
ATOM 914 C CA . ILE A 1 112 ? 14.485 6.009 -34.627 1.00 92.81 112 ILE A CA 1
ATOM 915 C C . ILE A 1 112 ? 15.201 4.676 -34.881 1.00 92.81 112 ILE A C 1
ATOM 917 O O . ILE A 1 112 ? 15.595 4.393 -36.008 1.00 92.81 112 ILE A O 1
ATOM 921 N N . SER A 1 113 ? 15.293 3.820 -33.861 1.00 92.50 113 SER A N 1
ATOM 922 C CA . SER A 1 113 ? 15.963 2.517 -33.978 1.00 92.50 113 SER A CA 1
ATOM 923 C C . SER A 1 113 ? 15.233 1.570 -34.935 1.00 92.50 113 SER A C 1
ATOM 925 O O . SER A 1 113 ? 15.870 0.789 -35.635 1.00 92.50 113 SER A O 1
ATOM 927 N N . GLY A 1 114 ? 13.901 1.645 -34.998 1.00 92.38 114 GLY A N 1
ATOM 928 C CA . GLY A 1 114 ? 13.099 0.898 -35.966 1.00 92.38 114 GLY A CA 1
ATOM 929 C C . GLY A 1 114 ? 13.373 1.326 -37.410 1.00 92.38 114 GLY A C 1
ATOM 930 O O . GLY A 1 114 ? 13.431 0.477 -38.297 1.00 92.38 114 GLY A O 1
ATOM 931 N N . ASN A 1 115 ? 13.599 2.622 -37.639 1.00 92.31 115 ASN A N 1
ATOM 932 C CA . ASN A 1 115 ? 14.008 3.137 -38.944 1.00 92.31 115 ASN A CA 1
ATOM 933 C C . ASN A 1 115 ? 15.446 2.733 -39.309 1.00 92.31 115 ASN A C 1
ATOM 935 O O . ASN A 1 115 ? 15.719 2.396 -40.454 1.00 92.31 115 ASN A O 1
ATOM 939 N N . ASP A 1 116 ? 16.373 2.718 -38.352 1.00 91.38 116 ASP A N 1
ATOM 940 C CA . ASP A 1 116 ? 17.735 2.236 -38.613 1.00 91.38 116 ASP A CA 1
ATOM 941 C C . ASP A 1 116 ? 17.740 0.742 -38.982 1.00 91.38 116 ASP A C 1
ATOM 943 O O . ASP A 1 116 ? 18.373 0.345 -39.966 1.00 91.38 116 ASP A O 1
ATOM 947 N N . LEU A 1 117 ? 16.950 -0.065 -38.265 1.00 92.44 117 LEU A N 1
ATOM 948 C CA . LEU A 1 117 ? 16.772 -1.489 -38.547 1.00 92.44 117 LEU A CA 1
ATOM 949 C C . LEU A 1 117 ? 16.176 -1.753 -39.932 1.00 92.44 117 LEU A C 1
ATOM 951 O O . LEU A 1 117 ? 16.609 -2.690 -40.602 1.00 92.44 117 LEU A O 1
ATOM 955 N N . SER A 1 118 ? 15.210 -0.946 -40.382 1.00 92.06 118 SER A N 1
ATOM 956 C CA . SER A 1 118 ? 14.604 -1.120 -41.710 1.00 92.06 118 SER A CA 1
ATOM 957 C C . SER A 1 118 ? 15.589 -0.830 -42.849 1.00 92.06 118 SER A C 1
ATOM 959 O O . SER A 1 118 ? 15.475 -1.417 -43.923 1.00 92.06 118 SER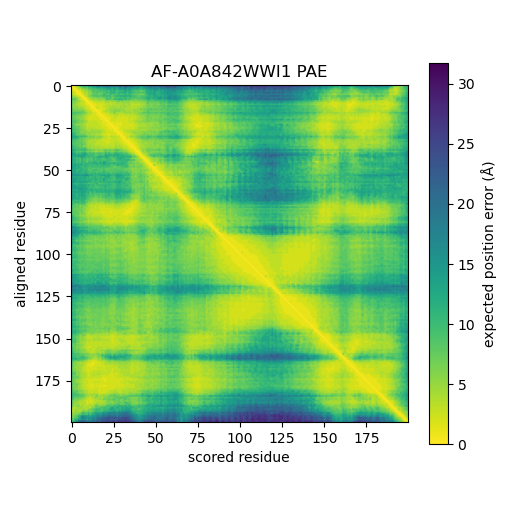 A O 1
ATOM 961 N N . VAL A 1 119 ? 16.596 0.012 -42.597 1.00 93.75 119 VAL A N 1
ATOM 962 C CA . VAL A 1 119 ? 17.698 0.323 -43.525 1.00 93.75 119 VAL A CA 1
ATOM 963 C C . VAL A 1 119 ? 18.866 -0.674 -43.381 1.00 93.75 119 VAL A C 1
ATOM 965 O O . VAL A 1 119 ? 19.865 -0.581 -44.093 1.00 93.75 119 VAL A O 1
ATOM 968 N N . GLY A 1 120 ? 18.762 -1.658 -42.481 1.00 92.06 120 GLY A N 1
ATOM 969 C CA . GLY A 1 120 ? 19.799 -2.665 -42.236 1.00 92.06 120 GLY A CA 1
ATOM 970 C C . GLY A 1 120 ? 20.976 -2.160 -41.396 1.00 92.06 120 GLY A C 1
ATOM 971 O O . GLY A 1 120 ? 21.991 -2.847 -41.276 1.00 92.06 120 GLY A O 1
ATOM 972 N N . ARG A 1 121 ? 20.857 -0.974 -40.785 1.00 82.50 121 ARG A N 1
ATOM 973 C CA . ARG A 1 121 ? 21.786 -0.519 -39.747 1.00 82.50 121 ARG A CA 1
ATOM 974 C C . ARG A 1 121 ? 21.372 -1.227 -38.457 1.00 82.50 121 ARG A C 1
ATOM 976 O O . ARG A 1 121 ? 20.229 -1.125 -38.030 1.00 82.50 121 ARG A O 1
ATOM 983 N N . GLY A 1 122 ? 22.266 -2.033 -37.885 1.00 89.12 122 GLY A N 1
ATOM 984 C CA . GLY A 1 122 ? 21.968 -2.834 -36.692 1.00 89.12 122 GLY A CA 1
ATOM 985 C C . GLY A 1 122 ? 21.493 -2.007 -35.485 1.00 89.12 122 GLY A C 1
ATOM 986 O O . GLY A 1 122 ? 21.491 -0.778 -35.503 1.00 89.12 122 GLY A O 1
ATOM 987 N N . LEU A 1 123 ? 21.109 -2.687 -34.400 1.00 88.56 123 LEU A N 1
ATOM 988 C CA . LEU A 1 123 ? 20.633 -2.026 -33.180 1.00 88.56 123 LEU A CA 1
ATOM 989 C C . LEU A 1 123 ? 21.696 -1.100 -32.574 1.00 88.56 123 LEU A C 1
ATOM 991 O O . LEU A 1 123 ? 22.809 -1.522 -32.259 1.00 88.56 123 LEU A O 1
ATOM 995 N N . ASN A 1 124 ? 21.315 0.154 -32.342 1.00 88.62 124 ASN A N 1
ATOM 996 C CA . ASN A 1 124 ? 22.165 1.126 -31.672 1.00 88.62 124 ASN A CA 1
ATOM 997 C C . ASN A 1 124 ? 22.292 0.790 -30.174 1.00 88.62 124 ASN A C 1
ATOM 999 O O . ASN A 1 124 ? 21.291 0.664 -29.463 1.00 88.62 124 ASN A O 1
ATOM 1003 N N . LEU A 1 125 ? 23.525 0.700 -29.670 1.00 90.69 125 LEU A N 1
ATOM 1004 C CA . LEU A 1 125 ? 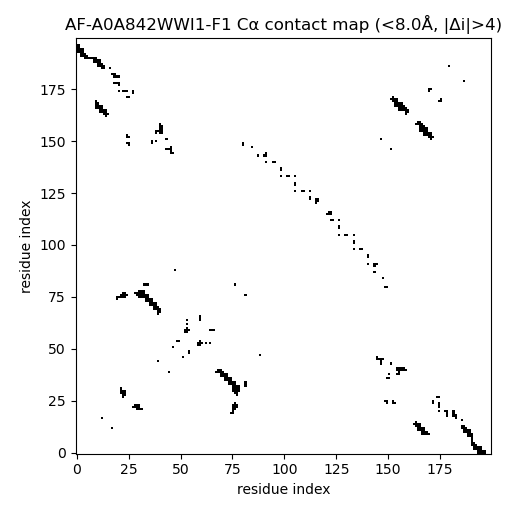23.813 0.425 -28.258 1.00 90.69 125 LEU A CA 1
ATOM 1005 C C . LEU A 1 125 ? 23.173 1.460 -27.314 1.00 90.69 125 LEU A C 1
ATOM 1007 O O . LEU A 1 125 ? 22.735 1.113 -26.217 1.00 90.69 125 LEU A O 1
ATOM 1011 N N . TRP A 1 126 ? 23.056 2.717 -27.755 1.00 89.81 126 TRP A N 1
ATOM 1012 C CA . TRP A 1 126 ? 22.406 3.786 -26.993 1.00 89.81 126 TRP A CA 1
ATOM 1013 C C . TRP A 1 126 ? 20.942 3.465 -26.661 1.00 89.81 126 TRP A C 1
ATOM 1015 O O . TRP A 1 126 ? 20.487 3.698 -25.540 1.00 89.81 126 TRP A O 1
ATOM 1025 N N . TYR A 1 127 ? 20.214 2.869 -27.610 1.00 92.94 127 TYR A N 1
ATOM 1026 C CA . TYR A 1 127 ? 18.826 2.461 -27.404 1.00 92.94 127 TYR A CA 1
ATOM 1027 C C . TYR A 1 127 ? 18.711 1.375 -26.330 1.00 92.94 127 TYR A C 1
ATOM 1029 O O . TYR A 1 127 ? 17.864 1.470 -25.444 1.00 92.94 127 TYR A O 1
ATOM 1037 N N . VAL A 1 128 ? 19.606 0.382 -26.358 1.00 93.50 128 VAL A N 1
ATOM 1038 C CA . VAL A 1 128 ? 19.642 -0.692 -25.353 1.00 93.50 128 VAL A CA 1
ATOM 1039 C C . VAL A 1 128 ? 19.896 -0.121 -23.953 1.00 93.50 128 VAL A C 1
ATOM 1041 O O . VAL A 1 128 ? 19.236 -0.527 -22.994 1.00 93.50 128 VAL A O 1
ATOM 1044 N N . GLY A 1 129 ? 20.792 0.865 -23.833 1.00 95.19 129 GLY A N 1
ATOM 1045 C CA . GLY A 1 129 ? 21.047 1.577 -22.578 1.00 95.19 129 GLY A CA 1
ATOM 1046 C C . GLY A 1 129 ? 19.806 2.302 -22.045 1.00 95.19 129 GLY A C 1
ATOM 1047 O O . GLY A 1 129 ? 19.421 2.100 -20.892 1.00 95.19 129 GLY A O 1
ATOM 1048 N N . LEU A 1 130 ? 19.130 3.084 -22.894 1.00 94.94 130 LEU A N 1
ATOM 1049 C CA . LEU A 1 130 ? 17.896 3.790 -22.525 1.00 94.94 130 LEU A CA 1
ATOM 1050 C C . LEU A 1 130 ? 16.774 2.833 -22.107 1.00 94.94 130 LEU A C 1
ATOM 1052 O O . LEU A 1 130 ? 16.115 3.059 -21.090 1.00 94.94 130 LEU A O 1
ATOM 1056 N N . LEU A 1 131 ? 16.581 1.746 -22.857 1.00 95.12 131 LEU A N 1
ATOM 1057 C CA . LEU A 1 131 ? 15.584 0.725 -22.545 1.00 95.12 131 LEU A CA 1
ATOM 1058 C C . LEU A 1 131 ? 15.873 0.059 -21.192 1.00 95.12 131 LEU A C 1
ATOM 1060 O O . LEU A 1 131 ? 14.963 -0.135 -20.388 1.00 95.12 131 LEU A O 1
ATOM 1064 N N . SER A 1 132 ? 17.144 -0.233 -20.908 1.00 95.44 132 SER A N 1
ATOM 1065 C CA . SER A 1 132 ? 17.570 -0.830 -19.637 1.00 95.44 132 SER A CA 1
ATOM 1066 C C . SER A 1 132 ? 17.275 0.093 -18.452 1.00 95.44 132 SER A C 1
ATOM 1068 O O . SER A 1 132 ? 16.696 -0.344 -17.457 1.00 95.44 132 SER A O 1
ATOM 1070 N N . ILE A 1 133 ? 17.597 1.387 -18.572 1.00 95.94 133 ILE A N 1
ATOM 1071 C CA . ILE A 1 133 ? 17.296 2.394 -17.541 1.00 95.94 133 ILE A CA 1
ATOM 1072 C C . ILE A 1 133 ? 15.782 2.496 -17.316 1.00 95.94 133 ILE A C 1
ATOM 1074 O O . ILE A 1 133 ? 15.330 2.565 -16.172 1.00 95.94 133 ILE A O 1
ATOM 1078 N N . PHE A 1 134 ? 14.984 2.448 -18.384 1.00 95.75 134 PHE A N 1
ATOM 1079 C CA . PHE A 1 134 ? 13.526 2.461 -18.281 1.00 95.75 134 PHE A CA 1
ATOM 1080 C C . PHE A 1 134 ? 12.972 1.243 -17.544 1.00 95.75 134 PHE A C 1
ATOM 1082 O O . PHE A 1 134 ? 12.151 1.404 -16.642 1.00 95.75 134 PHE A O 1
ATOM 1089 N N . ILE A 1 135 ? 13.470 0.041 -17.838 1.00 95.88 135 ILE A N 1
ATOM 1090 C CA . ILE A 1 135 ? 13.070 -1.179 -17.124 1.00 95.88 135 ILE A CA 1
ATOM 1091 C C . ILE A 1 135 ? 13.424 -1.081 -15.633 1.00 95.88 135 ILE A C 1
ATOM 1093 O O . ILE A 1 135 ? 12.580 -1.368 -14.784 1.00 95.88 135 ILE A O 1
ATOM 1097 N N . ILE A 1 136 ? 14.632 -0.620 -15.296 1.00 96.00 136 ILE A N 1
ATOM 1098 C CA . ILE A 1 136 ? 15.056 -0.425 -13.899 1.00 96.00 136 ILE A CA 1
ATOM 1099 C C . ILE A 1 136 ? 14.141 0.587 -13.194 1.00 96.00 136 ILE A C 1
ATOM 1101 O O . ILE A 1 136 ? 13.698 0.347 -12.068 1.00 96.00 136 ILE A O 1
ATOM 1105 N N . SER A 1 137 ? 13.798 1.685 -13.869 1.00 95.50 137 SER A N 1
ATOM 1106 C CA . SER A 1 137 ? 12.879 2.699 -13.347 1.00 95.50 137 SER A CA 1
ATOM 1107 C C . SER A 1 137 ? 11.478 2.136 -13.082 1.00 95.50 137 SER A C 1
ATOM 1109 O O . SER A 1 137 ? 10.881 2.412 -12.034 1.00 95.50 137 SER A O 1
ATOM 1111 N N . LEU A 1 138 ? 10.961 1.293 -13.983 1.00 93.94 138 LEU A N 1
ATOM 1112 C CA . LEU A 1 138 ? 9.677 0.614 -13.797 1.00 93.94 138 LEU A CA 1
ATOM 1113 C C . LEU A 1 138 ? 9.702 -0.332 -12.593 1.00 93.94 138 LEU A C 1
ATOM 1115 O O . LEU A 1 138 ? 8.753 -0.331 -11.808 1.00 93.94 138 LEU A O 1
ATOM 1119 N N . ILE A 1 139 ? 10.786 -1.088 -12.401 1.00 94.19 139 ILE A N 1
ATOM 1120 C CA . ILE A 1 139 ? 10.954 -1.975 -11.239 1.00 94.19 139 ILE A CA 1
ATOM 1121 C C . ILE A 1 139 ? 10.984 -1.159 -9.942 1.00 94.19 139 ILE A C 1
ATOM 1123 O O . ILE A 1 139 ? 10.243 -1.466 -9.005 1.00 94.19 139 ILE A O 1
ATOM 1127 N N . GLY A 1 140 ? 11.783 -0.089 -9.891 1.00 90.88 140 GLY A N 1
ATOM 1128 C CA . GLY A 1 140 ? 11.845 0.798 -8.725 1.00 90.88 140 GLY A CA 1
ATOM 1129 C C . GLY A 1 140 ? 10.484 1.412 -8.397 1.00 90.88 140 GLY A C 1
ATOM 1130 O O . GLY A 1 140 ? 10.059 1.447 -7.242 1.00 90.88 140 GLY A O 1
ATOM 1131 N N . SER A 1 141 ? 9.738 1.796 -9.430 1.00 90.44 141 SER A N 1
ATOM 1132 C CA . SER A 1 141 ? 8.388 2.333 -9.274 1.00 90.44 141 SER A CA 1
ATOM 1133 C C . SER A 1 141 ? 7.407 1.272 -8.783 1.00 90.44 141 SER A C 1
ATOM 1135 O O . SER A 1 141 ? 6.640 1.534 -7.863 1.00 90.44 141 SER A O 1
ATOM 1137 N N . ALA A 1 142 ? 7.460 0.043 -9.300 1.00 88.19 142 ALA A N 1
ATOM 1138 C CA . ALA A 1 142 ? 6.620 -1.053 -8.817 1.00 88.19 142 ALA A CA 1
ATOM 1139 C C . ALA A 1 142 ? 6.821 -1.328 -7.313 1.00 88.19 142 ALA A C 1
ATOM 1141 O O . ALA A 1 142 ? 5.863 -1.650 -6.607 1.00 88.19 142 ALA A O 1
ATOM 1142 N N . ILE A 1 143 ? 8.044 -1.152 -6.803 1.00 86.81 143 ILE A N 1
ATOM 1143 C CA . ILE A 1 143 ? 8.343 -1.237 -5.367 1.00 86.81 143 ILE A CA 1
ATOM 1144 C C . ILE A 1 143 ? 7.754 -0.033 -4.615 1.00 86.81 143 ILE A C 1
ATOM 1146 O O . ILE A 1 143 ? 7.155 -0.219 -3.556 1.00 86.81 143 ILE A O 1
ATOM 1150 N N . ALA A 1 144 ? 7.855 1.173 -5.179 1.00 84.44 144 ALA A N 1
ATOM 1151 C CA . ALA A 1 144 ? 7.297 2.401 -4.606 1.00 84.44 144 ALA A CA 1
ATOM 1152 C C . ALA A 1 144 ? 5.761 2.372 -4.476 1.00 84.44 144 ALA A C 1
ATOM 1154 O O . ALA A 1 144 ? 5.196 2.902 -3.526 1.00 84.44 144 ALA A O 1
ATOM 1155 N N . PHE A 1 145 ? 5.062 1.715 -5.405 1.00 83.19 145 PHE A N 1
ATOM 1156 C CA . PHE A 1 145 ? 3.597 1.611 -5.399 1.00 83.19 145 PHE A CA 1
ATOM 1157 C C . PHE A 1 145 ? 3.037 0.530 -4.454 1.00 83.19 145 PHE A C 1
ATOM 1159 O O . PHE A 1 145 ? 1.836 0.240 -4.486 1.00 83.19 145 PHE A O 1
ATOM 1166 N N . ARG A 1 146 ? 3.862 -0.065 -3.581 1.00 81.56 146 ARG A N 1
ATOM 1167 C CA . ARG A 1 146 ? 3.395 -1.003 -2.545 1.00 81.56 146 ARG A CA 1
ATOM 1168 C C . ARG A 1 146 ? 2.385 -0.336 -1.595 1.00 81.56 146 ARG A C 1
ATOM 1170 O O . ARG A 1 146 ? 2.417 0.878 -1.416 1.00 81.56 146 ARG A O 1
ATOM 1177 N N . PRO A 1 147 ? 1.446 -1.092 -0.997 1.00 77.56 147 PRO A N 1
ATOM 1178 C CA . PRO A 1 147 ? 0.487 -0.518 -0.059 1.00 77.56 147 PRO A CA 1
ATOM 1179 C C . PRO A 1 147 ? 1.215 0.066 1.155 1.00 77.56 147 PRO A C 1
ATOM 1181 O O . PRO A 1 147 ? 2.242 -0.463 1.584 1.00 77.56 147 PRO A O 1
ATOM 1184 N N . LYS A 1 148 ? 0.663 1.146 1.710 1.00 82.19 148 LYS A N 1
ATOM 1185 C CA . LYS A 1 148 ? 1.231 1.832 2.874 1.00 82.19 148 LYS A CA 1
ATOM 1186 C C . LYS A 1 148 ? 1.399 0.843 4.038 1.00 82.19 148 LYS A C 1
ATOM 1188 O O . LYS A 1 148 ? 0.431 0.135 4.336 1.00 82.19 148 LYS A O 1
ATOM 1193 N N . PRO A 1 149 ? 2.551 0.809 4.735 1.00 85.25 149 PRO A N 1
ATOM 1194 C CA . PRO A 1 149 ? 2.802 -0.155 5.812 1.00 85.25 149 PRO A CA 1
ATOM 1195 C C . PRO A 1 149 ? 1.708 -0.159 6.885 1.00 85.25 149 PRO A C 1
ATOM 1197 O O . PRO A 1 149 ? 1.261 -1.217 7.315 1.00 85.25 149 PRO A O 1
ATOM 1200 N N . ILE A 1 150 ? 1.199 1.023 7.245 1.00 86.56 150 ILE A N 1
ATOM 1201 C CA . ILE A 1 150 ? 0.133 1.189 8.242 1.00 86.56 150 ILE A CA 1
ATOM 1202 C C . ILE A 1 150 ? -1.197 0.590 7.751 1.00 86.56 150 ILE A C 1
ATOM 1204 O O . ILE A 1 150 ? -1.896 -0.076 8.512 1.00 86.56 150 ILE A O 1
ATOM 1208 N N . GLN A 1 151 ? -1.547 0.793 6.475 1.00 84.00 151 GLN A N 1
ATOM 1209 C CA . GLN A 1 151 ? -2.761 0.218 5.880 1.00 84.00 151 GLN A CA 1
ATOM 1210 C C . GLN A 1 151 ? -2.650 -1.303 5.683 1.00 84.00 151 GLN A C 1
ATOM 1212 O O . GLN A 1 151 ? -3.659 -2.001 5.747 1.00 84.00 151 GLN A O 1
ATOM 1217 N N . ASP A 1 152 ? -1.445 -1.828 5.433 1.00 84.81 152 ASP A N 1
ATOM 1218 C CA . ASP A 1 152 ? -1.211 -3.278 5.362 1.00 84.81 152 ASP A CA 1
ATOM 1219 C C . ASP A 1 152 ? -1.219 -3.919 6.763 1.00 84.81 152 ASP A C 1
ATOM 1221 O O . ASP A 1 152 ? -1.655 -5.061 6.900 1.00 84.81 152 ASP A O 1
ATOM 1225 N N . ALA A 1 153 ? -0.803 -3.182 7.802 1.00 88.12 153 ALA A N 1
ATOM 1226 C CA . ALA A 1 153 ? -0.828 -3.639 9.192 1.00 88.12 153 ALA A CA 1
ATOM 1227 C C . ALA A 1 153 ? -2.245 -3.695 9.789 1.00 88.12 153 ALA A C 1
ATOM 1229 O O . ALA A 1 153 ? -2.562 -4.642 10.512 1.00 88.12 153 ALA A O 1
ATOM 1230 N N . ILE A 1 154 ? -3.102 -2.712 9.475 1.00 88.12 154 ILE A N 1
ATOM 1231 C CA . ILE A 1 154 ? -4.498 -2.643 9.935 1.00 88.12 154 ILE A CA 1
ATOM 1232 C C . ILE A 1 154 ? -5.427 -2.696 8.724 1.00 88.12 154 ILE A C 1
ATOM 1234 O O . ILE A 1 154 ? -5.716 -1.683 8.082 1.00 88.12 154 ILE A O 1
ATOM 1238 N N . ARG A 1 155 ? -5.942 -3.890 8.427 1.00 85.75 155 ARG A N 1
ATOM 1239 C CA . ARG A 1 155 ? -6.812 -4.119 7.274 1.00 85.75 155 ARG A CA 1
ATOM 1240 C C . ARG A 1 155 ? -8.270 -4.250 7.698 1.00 85.75 155 ARG A C 1
ATOM 1242 O O . ARG A 1 155 ? -8.642 -5.199 8.379 1.00 85.75 155 ARG A O 1
ATOM 1249 N N . VAL A 1 156 ? -9.132 -3.359 7.210 1.00 84.81 156 VAL A N 1
ATOM 1250 C CA . VAL A 1 156 ? -10.588 -3.515 7.365 1.00 84.81 156 VAL A CA 1
ATOM 1251 C C . VAL A 1 156 ? -11.103 -4.499 6.321 1.00 84.81 156 VAL A C 1
ATOM 1253 O O . VAL A 1 156 ? -10.974 -4.290 5.110 1.00 84.81 156 VAL A O 1
ATOM 1256 N N . VAL A 1 157 ? -11.706 -5.585 6.786 1.00 83.88 157 VAL A N 1
ATOM 1257 C CA . VAL A 1 157 ? -12.283 -6.616 5.919 1.00 83.88 157 VAL A CA 1
ATOM 1258 C C . VAL A 1 157 ? -13.687 -6.231 5.464 1.00 83.88 157 VAL A C 1
ATOM 1260 O O . VAL A 1 157 ? -14.039 -6.463 4.307 1.00 83.88 157 VAL A O 1
ATOM 1263 N N . GLY A 1 158 ? -14.460 -5.578 6.328 1.00 81.06 158 GLY A N 1
ATOM 1264 C CA . GLY A 1 158 ? -15.798 -5.102 6.000 1.00 81.06 158 GLY A CA 1
ATOM 1265 C C . GLY A 1 158 ? -16.472 -4.366 7.152 1.00 81.06 158 GLY A C 1
ATOM 1266 O O . GLY A 1 158 ? -15.913 -4.248 8.246 1.00 81.06 158 GLY A O 1
ATOM 1267 N N . PHE A 1 159 ? -17.699 -3.933 6.881 1.00 82.19 159 PHE A N 1
ATOM 1268 C CA . PHE A 1 159 ? -18.603 -3.320 7.845 1.00 82.19 159 PHE A CA 1
ATOM 1269 C C . PHE A 1 159 ? -19.907 -4.101 7.922 1.00 82.19 159 PHE A C 1
ATOM 1271 O O . PHE A 1 159 ? -20.361 -4.670 6.926 1.00 82.19 159 PHE A O 1
ATOM 1278 N N . ASP A 1 160 ? -20.512 -4.093 9.104 1.00 80.12 160 ASP A N 1
ATOM 1279 C CA . ASP A 1 160 ? -21.866 -4.602 9.296 1.00 80.12 160 ASP A CA 1
ATOM 1280 C C . ASP A 1 160 ? -22.894 -3.764 8.507 1.00 80.12 160 ASP A C 1
ATOM 1282 O O . ASP A 1 160 ? -22.633 -2.603 8.187 1.00 80.12 160 ASP A O 1
ATOM 1286 N N . LEU A 1 161 ? -24.084 -4.311 8.237 1.00 69.12 161 LEU A N 1
ATOM 1287 C CA . LEU A 1 161 ? -25.142 -3.646 7.450 1.00 69.12 161 LEU A CA 1
ATOM 1288 C C . LEU A 1 161 ? -25.621 -2.319 8.072 1.00 69.12 161 LEU A C 1
ATOM 1290 O O . LEU A 1 161 ? -26.114 -1.449 7.361 1.00 69.12 161 LEU A O 1
ATOM 1294 N N . GLY A 1 162 ? -25.451 -2.154 9.388 1.00 71.75 162 GLY A N 1
ATOM 1295 C CA . GLY A 1 162 ? -25.707 -0.903 10.115 1.00 71.75 162 GLY A CA 1
ATOM 1296 C C . GLY A 1 162 ? -24.456 -0.061 10.394 1.00 71.75 162 GLY A C 1
ATOM 1297 O O . GLY A 1 162 ? -24.536 0.910 11.137 1.00 71.75 162 GLY A O 1
ATOM 1298 N N . ALA A 1 163 ? -23.289 -0.463 9.879 1.00 72.75 163 ALA A N 1
ATOM 1299 C CA . ALA A 1 163 ? -21.970 0.118 10.146 1.00 72.75 163 ALA A CA 1
ATOM 1300 C C . ALA A 1 163 ? -21.602 0.280 11.638 1.00 72.75 163 ALA A C 1
ATOM 1302 O O . ALA A 1 163 ? -20.697 1.036 11.977 1.00 72.75 163 ALA A O 1
ATOM 1303 N N . GLN A 1 164 ? -22.282 -0.441 12.532 1.00 83.69 164 GLN A N 1
ATOM 1304 C CA . GLN A 1 164 ? -22.006 -0.412 13.969 1.00 83.69 164 GLN A CA 1
ATOM 1305 C C . GLN A 1 164 ? -20.766 -1.231 14.330 1.00 83.69 164 GLN A C 1
ATOM 1307 O O . GLN A 1 164 ? -20.032 -0.855 15.240 1.00 83.69 164 GLN A O 1
ATOM 1312 N N . HIS A 1 165 ? -20.522 -2.335 13.615 1.00 87.25 165 HIS A N 1
ATOM 1313 C CA . HIS A 1 165 ? -19.360 -3.195 13.818 1.00 87.25 165 HIS A CA 1
ATOM 1314 C C . HIS A 1 165 ? -18.411 -3.126 12.623 1.00 87.25 165 HIS A C 1
ATOM 1316 O O . HIS A 1 165 ? -18.836 -3.073 11.464 1.00 87.25 165 HIS A O 1
ATOM 1322 N N . VAL A 1 166 ? -17.119 -3.167 12.930 1.00 88.12 166 VAL A N 1
ATOM 1323 C CA . VAL A 1 166 ? -16.019 -3.204 11.969 1.00 88.12 166 VAL A CA 1
ATOM 1324 C C . VAL A 1 166 ? -15.288 -4.526 12.137 1.00 88.12 166 VAL A C 1
ATOM 1326 O O . VAL A 1 166 ? -14.993 -4.931 13.263 1.00 88.12 166 VAL A O 1
ATOM 1329 N N . TRP A 1 167 ? -14.979 -5.183 11.019 1.00 88.81 167 TRP A N 1
ATOM 1330 C CA . TRP A 1 167 ? -14.103 -6.351 11.002 1.00 88.81 167 TRP A CA 1
ATOM 1331 C C . TRP A 1 167 ? -12.679 -5.927 10.652 1.00 88.81 167 TRP A C 1
ATOM 1333 O O . TRP A 1 167 ? -12.419 -5.458 9.540 1.00 88.81 167 TRP A O 1
ATOM 1343 N N . LEU A 1 168 ? -11.765 -6.097 11.601 1.00 89.19 168 LEU A N 1
ATOM 1344 C CA . LEU A 1 168 ? -10.361 -5.723 11.512 1.00 89.19 168 LEU A CA 1
ATOM 1345 C C . LEU A 1 168 ? -9.484 -6.971 11.471 1.00 89.19 168 LEU A C 1
ATOM 1347 O O . LEU A 1 168 ? -9.547 -7.827 12.352 1.00 89.19 168 LEU A O 1
ATOM 1351 N N . LYS A 1 169 ? -8.632 -7.047 10.453 1.00 89.75 169 LYS A N 1
ATOM 1352 C CA . LYS A 1 169 ? -7.509 -7.973 10.390 1.00 89.75 169 LYS A CA 1
ATOM 1353 C C . LYS A 1 169 ? -6.239 -7.202 10.739 1.00 89.75 169 LYS A C 1
ATOM 1355 O O . LYS A 1 169 ? -5.848 -6.291 10.008 1.00 89.75 169 LYS A O 1
ATOM 1360 N N . LEU A 1 170 ? -5.628 -7.569 11.858 1.00 90.81 170 LEU A N 1
ATOM 1361 C CA . LEU A 1 170 ? -4.350 -7.034 12.318 1.00 90.81 170 LEU A CA 1
ATOM 1362 C C . LEU A 1 170 ? -3.247 -8.005 11.895 1.00 90.81 170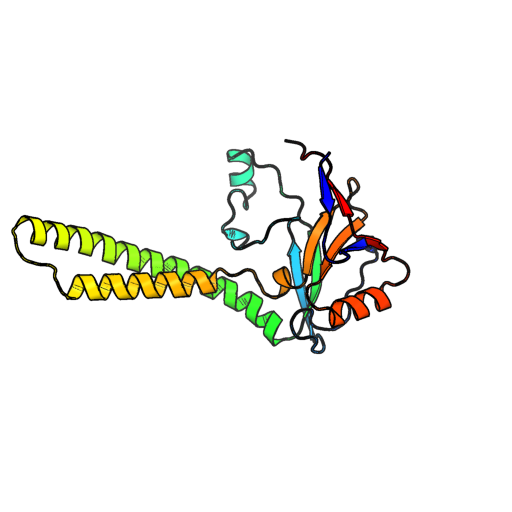 LEU A C 1
ATOM 1364 O O . LEU A 1 170 ? -3.422 -9.213 12.011 1.00 90.81 170 LEU A O 1
ATOM 1368 N N . LYS A 1 171 ? -2.149 -7.488 11.340 1.00 90.00 171 LYS A N 1
ATOM 1369 C CA . LYS A 1 171 ? -1.046 -8.321 10.831 1.00 90.00 171 LYS A CA 1
ATOM 1370 C C . LYS A 1 171 ? -0.057 -8.735 11.922 1.00 90.00 171 LYS A C 1
ATOM 1372 O O . LYS A 1 171 ? 0.531 -9.804 11.827 1.00 90.00 171 LYS A O 1
ATOM 1377 N N . ASN A 1 172 ? 0.162 -7.869 12.911 1.00 90.94 172 ASN A N 1
ATOM 1378 C CA . ASN A 1 172 ? 1.117 -8.109 13.988 1.00 90.94 172 ASN A CA 1
ATOM 1379 C C . ASN A 1 172 ? 0.400 -8.777 15.184 1.00 90.94 172 ASN A C 1
ATOM 1381 O O . ASN A 1 172 ? -0.545 -8.172 15.702 1.00 90.94 172 ASN A O 1
ATOM 1385 N N . PRO A 1 173 ? 0.821 -9.984 15.616 1.00 89.88 173 PRO A N 1
ATOM 1386 C CA . PRO A 1 173 ? 0.167 -10.715 16.703 1.00 89.88 173 PRO A CA 1
ATOM 1387 C C . PRO A 1 173 ? 0.301 -10.003 18.055 1.00 89.88 173 PRO A C 1
ATOM 1389 O O . PRO A 1 173 ? -0.675 -9.911 18.790 1.00 89.88 173 PRO A O 1
ATOM 1392 N N . GLU A 1 174 ? 1.452 -9.394 18.347 1.00 91.69 174 GLU A N 1
ATOM 1393 C CA . GLU A 1 174 ? 1.664 -8.656 19.600 1.00 91.69 174 GLU A CA 1
ATOM 1394 C C . GLU A 1 174 ? 0.735 -7.433 19.679 1.00 91.69 174 GLU A C 1
ATOM 1396 O O . GLU A 1 174 ? 0.116 -7.145 20.704 1.00 91.69 174 GLU A O 1
ATOM 1401 N N . TYR A 1 175 ? 0.579 -6.720 18.560 1.00 92.44 175 TYR A N 1
ATOM 1402 C CA . TYR A 1 175 ? -0.365 -5.608 18.476 1.00 92.44 175 TYR A CA 1
ATOM 1403 C C . TYR A 1 175 ? -1.817 -6.085 18.619 1.00 92.44 175 TYR A C 1
ATOM 1405 O O . TYR A 1 175 ? -2.644 -5.393 19.212 1.00 92.44 175 TYR A O 1
ATOM 1413 N N . GLN A 1 176 ? -2.130 -7.263 18.074 1.00 91.19 176 GLN A N 1
ATOM 1414 C CA . GLN A 1 176 ? -3.450 -7.873 18.167 1.00 91.19 176 GLN A CA 1
ATOM 1415 C C . GLN A 1 176 ? -3.817 -8.212 19.612 1.00 91.19 176 GLN A C 1
ATOM 1417 O O . GLN A 1 176 ? -4.920 -7.875 20.035 1.00 91.19 176 GLN A O 1
ATOM 1422 N N . GLU A 1 177 ? -2.908 -8.823 20.367 1.00 91.94 177 GLU A N 1
ATOM 1423 C CA . GLU A 1 177 ? -3.116 -9.163 21.779 1.00 91.94 177 GLU A CA 1
ATOM 1424 C C . GLU A 1 177 ? -3.401 -7.911 22.610 1.00 91.94 177 GLU A C 1
ATOM 1426 O O . GLU A 1 177 ? -4.461 -7.809 23.229 1.00 91.94 177 GLU A O 1
ATOM 1431 N N . ARG A 1 178 ? -2.548 -6.885 22.506 1.00 91.69 178 ARG A N 1
ATOM 1432 C CA . ARG A 1 178 ? -2.750 -5.611 23.218 1.00 91.69 178 ARG A CA 1
ATOM 1433 C C . ARG A 1 178 ? -4.040 -4.901 22.801 1.00 91.69 178 ARG A C 1
ATOM 1435 O O . ARG A 1 178 ? -4.705 -4.266 23.618 1.00 91.69 178 ARG A O 1
ATOM 1442 N N . PHE A 1 179 ? -4.425 -5.007 21.528 1.00 93.44 179 PHE A N 1
ATOM 1443 C CA . PHE A 1 179 ? -5.698 -4.469 21.050 1.00 93.44 179 PHE A CA 1
ATOM 1444 C C . PHE A 1 179 ? -6.896 -5.190 21.683 1.00 93.44 179 PHE A C 1
ATOM 1446 O O . PHE A 1 179 ? -7.883 -4.541 22.038 1.00 93.44 179 PHE A O 1
ATOM 1453 N N . VAL A 1 180 ? -6.825 -6.517 21.825 1.00 92.50 180 VAL A N 1
ATOM 1454 C CA . VAL A 1 180 ? -7.863 -7.316 22.489 1.00 92.50 180 VAL A CA 1
ATOM 1455 C C . VAL A 1 180 ? -7.933 -6.967 23.975 1.00 92.50 180 VAL A C 1
ATOM 1457 O O . VAL A 1 180 ? -9.033 -6.773 24.481 1.00 92.50 180 VAL A O 1
ATOM 1460 N N . GLU A 1 181 ? -6.797 -6.800 24.651 1.00 92.88 181 GLU A N 1
ATOM 1461 C CA . GLU A 1 181 ? -6.737 -6.413 26.067 1.00 92.88 181 GLU A CA 1
ATOM 1462 C C . GLU A 1 181 ? -7.399 -5.054 26.333 1.00 92.88 181 GLU A C 1
ATOM 1464 O O . GLU A 1 181 ? -8.287 -4.950 27.181 1.00 92.88 181 GLU A O 1
ATOM 1469 N N . GLU A 1 182 ? -7.048 -4.013 25.568 1.00 90.75 182 GLU A N 1
ATOM 1470 C CA . GLU A 1 182 ? -7.630 -2.674 25.753 1.00 90.75 182 GLU A CA 1
ATOM 1471 C C . GLU A 1 182 ? -9.135 -2.612 25.439 1.00 90.75 182 GLU A C 1
ATOM 1473 O O . GLU A 1 182 ? -9.840 -1.713 25.912 1.00 90.75 182 GLU A O 1
ATOM 1478 N N . ASN A 1 183 ? -9.643 -3.555 24.641 1.00 91.38 183 ASN A N 1
ATOM 1479 C CA . ASN A 1 183 ? -11.030 -3.584 24.181 1.00 91.38 183 ASN A CA 1
ATOM 1480 C C . ASN A 1 183 ? -11.785 -4.853 24.604 1.00 91.38 183 ASN A C 1
ATOM 1482 O O . ASN A 1 183 ? -12.806 -5.168 23.990 1.00 91.38 183 ASN A O 1
ATOM 1486 N N . ALA A 1 184 ? -11.343 -5.544 25.659 1.00 86.94 184 ALA A N 1
ATOM 1487 C CA . ALA A 1 184 ? -11.838 -6.872 26.039 1.00 86.94 184 ALA A CA 1
ATOM 1488 C C . ALA A 1 184 ? -13.373 -6.961 26.160 1.00 86.94 184 ALA A C 1
ATOM 1490 O O . ALA A 1 184 ? -13.975 -7.972 25.821 1.00 86.94 184 ALA A O 1
ATOM 1491 N N . MET A 1 185 ? -14.030 -5.871 26.570 1.00 85.38 185 MET A N 1
ATOM 1492 C CA . MET A 1 185 ? -15.489 -5.805 26.738 1.00 85.38 185 MET A CA 1
ATOM 1493 C C . MET A 1 185 ? -16.289 -5.658 25.430 1.00 85.38 185 MET A C 1
ATOM 1495 O O . MET A 1 185 ? -17.515 -5.730 25.460 1.00 85.38 185 MET A O 1
ATOM 1499 N N . ASN A 1 186 ? -15.642 -5.362 24.298 1.00 87.12 186 ASN A N 1
ATOM 1500 C CA . ASN A 1 186 ? -16.316 -5.039 23.030 1.00 87.12 186 ASN A CA 1
ATOM 1501 C C . ASN A 1 186 ? -15.745 -5.792 21.815 1.00 87.12 186 ASN A C 1
ATOM 1503 O O . ASN A 1 186 ? -16.109 -5.453 20.685 1.00 87.12 186 ASN A O 1
ATOM 1507 N N . VAL A 1 187 ? -14.832 -6.744 22.029 1.00 88.44 187 VAL A N 1
ATOM 1508 C CA . VAL A 1 187 ? -14.154 -7.495 20.967 1.00 88.44 187 VAL A CA 1
ATOM 1509 C C . VAL A 1 187 ? -14.695 -8.913 20.890 1.00 88.44 187 VAL A C 1
ATOM 1511 O O . VAL A 1 187 ? -14.593 -9.670 21.849 1.00 88.44 187 VAL A O 1
ATOM 1514 N N . ASP A 1 188 ? -15.166 -9.288 19.703 1.00 87.19 188 ASP A N 1
ATOM 1515 C CA . ASP A 1 188 ? -15.464 -10.675 19.362 1.00 87.19 188 ASP A CA 1
ATOM 1516 C C . ASP A 1 188 ? -14.434 -11.184 18.346 1.00 87.19 188 ASP A C 1
ATOM 1518 O O . ASP A 1 188 ? -14.181 -10.544 17.320 1.00 87.19 188 ASP A O 1
ATOM 1522 N N . LEU A 1 189 ? -13.860 -12.363 18.589 1.00 85.81 189 LEU A N 1
ATOM 1523 C CA . LEU A 1 189 ? -12.997 -13.048 17.626 1.00 85.81 189 LEU A CA 1
ATOM 1524 C C . LEU A 1 189 ? -13.849 -13.928 16.708 1.00 85.81 189 LEU A C 1
ATOM 1526 O O . LEU A 1 189 ? -14.533 -14.849 17.154 1.00 85.81 189 LEU A O 1
ATOM 1530 N N . VAL A 1 190 ? -13.805 -13.657 15.405 1.00 85.19 190 VAL A N 1
ATOM 1531 C CA . VAL A 1 190 ? -14.681 -14.281 14.410 1.00 85.19 190 VAL A CA 1
ATOM 1532 C C . VAL A 1 190 ? -13.848 -14.943 13.310 1.00 85.19 190 VAL A C 1
ATOM 1534 O O . VAL A 1 190 ? -13.008 -14.305 12.684 1.00 85.19 190 VAL A O 1
ATOM 1537 N N . LYS A 1 191 ? -14.101 -16.230 13.032 1.00 84.69 191 LYS A N 1
ATOM 1538 C CA . LYS A 1 191 ? -13.406 -16.997 11.971 1.00 84.69 191 LYS A CA 1
ATOM 1539 C C . LYS A 1 191 ? -14.097 -16.962 10.602 1.00 84.69 191 LYS A C 1
ATOM 1541 O O . LYS A 1 191 ? -13.519 -17.387 9.606 1.00 84.69 191 LYS A O 1
ATOM 1546 N N . TRP A 1 192 ? -15.341 -16.494 10.520 1.00 75.69 192 TRP A N 1
ATOM 1547 C CA . TRP A 1 192 ? -16.090 -16.445 9.263 1.00 75.69 192 TRP A CA 1
ATOM 1548 C C . TRP A 1 192 ? -17.054 -15.261 9.212 1.00 75.69 192 TRP A C 1
ATOM 1550 O O . TRP A 1 192 ? -17.635 -14.880 10.222 1.00 75.69 192 TRP A O 1
ATOM 1560 N N . ILE A 1 193 ? -17.272 -14.705 8.021 1.00 75.25 193 ILE A N 1
ATOM 1561 C CA . ILE A 1 193 ? -18.296 -13.678 7.785 1.00 75.25 193 ILE A CA 1
ATOM 1562 C C . ILE A 1 193 ? -19.234 -14.111 6.660 1.00 75.25 193 ILE A C 1
ATOM 1564 O O . ILE A 1 193 ? -18.812 -14.711 5.667 1.00 75.25 193 ILE A O 1
ATOM 1568 N N . ILE A 1 194 ? -20.519 -13.786 6.797 1.00 70.69 194 ILE A N 1
ATOM 1569 C CA . ILE A 1 194 ? -21.478 -13.884 5.695 1.00 70.69 194 ILE A CA 1
ATOM 1570 C C . ILE A 1 194 ? -21.462 -12.541 4.983 1.00 70.69 194 ILE A C 1
ATOM 1572 O O . ILE A 1 194 ? -21.921 -11.533 5.518 1.00 70.69 194 ILE A O 1
ATOM 1576 N N . LYS A 1 195 ? -20.918 -12.516 3.767 1.00 65.81 195 LYS A N 1
ATOM 1577 C CA . LYS A 1 195 ? -20.943 -11.302 2.958 1.00 65.81 195 LYS A CA 1
ATOM 1578 C C . LYS A 1 195 ? -22.344 -11.140 2.369 1.00 65.81 195 LYS A C 1
ATOM 1580 O O . LYS A 1 195 ? -22.809 -12.002 1.612 1.00 65.81 195 LYS A O 1
ATOM 1585 N N . ALA A 1 196 ? -23.010 -10.041 2.719 1.00 61.09 196 ALA A N 1
ATOM 1586 C CA . ALA A 1 196 ? -24.235 -9.632 2.045 1.00 61.09 196 ALA A CA 1
ATOM 1587 C C . ALA A 1 196 ? -23.946 -9.439 0.543 1.00 61.09 196 ALA A C 1
ATOM 1589 O O . ALA A 1 196 ? -22.839 -9.013 0.191 1.00 61.09 196 ALA A O 1
ATOM 1590 N N . PRO A 1 197 ? -24.889 -9.775 -0.358 1.00 55.84 197 PRO A N 1
ATOM 1591 C CA . PRO A 1 197 ? -24.703 -9.518 -1.781 1.00 55.84 197 PRO A CA 1
ATOM 1592 C C . PRO A 1 197 ? -24.388 -8.032 -1.971 1.00 55.84 197 PRO A C 1
ATOM 1594 O O . PRO A 1 197 ? -25.083 -7.173 -1.425 1.00 55.84 197 PRO A O 1
ATOM 1597 N N . SER A 1 198 ? -23.310 -7.727 -2.698 1.00 52.91 198 SER A N 1
ATOM 1598 C CA . SER A 1 198 ? -23.002 -6.346 -3.060 1.00 52.91 198 SER A CA 1
ATOM 1599 C C . SER A 1 198 ? -24.212 -5.795 -3.801 1.00 52.91 198 SER A C 1
ATOM 1601 O O . SER A 1 198 ? -24.569 -6.351 -4.838 1.00 52.91 198 SER A O 1
ATOM 1603 N N . ARG A 1 199 ? -24.857 -4.752 -3.262 1.00 49.59 199 ARG A N 1
ATOM 1604 C CA . ARG A 1 199 ? -25.915 -4.026 -3.971 1.00 49.59 199 ARG A CA 1
ATOM 1605 C C . ARG A 1 199 ? -25.283 -3.396 -5.214 1.00 49.59 199 ARG A C 1
ATOM 1607 O O . ARG A 1 199 ? -24.702 -2.314 -5.119 1.00 49.59 199 ARG A O 1
ATOM 1614 N N . THR A 1 200 ? -25.320 -4.124 -6.327 1.00 44.47 200 THR A N 1
ATOM 1615 C CA . THR A 1 200 ? -24.988 -3.631 -7.668 1.00 44.47 200 THR A CA 1
ATOM 1616 C C . THR A 1 200 ? -25.804 -2.380 -7.952 1.00 44.47 200 THR A C 1
ATOM 1618 O O . THR A 1 200 ? -27.023 -2.399 -7.681 1.00 44.47 200 THR A O 1
#

pLDDT: mean 85.25, std 9.35, range [44.47, 97.0]

Radius of gyration: 22.72 Å; Cα contacts (8 Å, |Δi|>4): 263; chains: 1; bounding box: 50×35×70 Å

Foldseek 3Di:
DDKDFAPFWWKKFFPVQQDAPQAALQPRHGFDAKDKDKAFAADFDLDDLVPDQLSDVVRCVVVVPDDGPIDIDTHGHHPVLVVCVVVLVVVLVVLVVVLVVLVVVLVVVVVVQVVCVVVVNHGDPVSVVSVVVSVVSVVVSVVSSGGRSSCVQWHWNDADPVNRITIIDGPDVVSVVVSCVVRVVGIDTHRMDDDDPPPD

Sequence (200 aa):
MSKIVFDEPIIRIRQEKIRFPKICPVCTEPATKKTRVTIVPGKKEYITPSHRPGFTPSQRRRLGFKPPETRTFLIPVCEDHYFYDESDCRFRSTCVCFNGILFSVVLFATFISGNDLSVGRGLNLWYVGLLSIFIISLIGSAIAFRPKPIQDAIRVVGFDLGAQHVWLKLKNPEYQERFVEENAMNVDLVKWIIKAPSRT

Secondary structure (DSSP, 8-state):
-EEEEEEEEEEEEEGGG----SB-TTT-PBP-EEEEEEE-TT----S-GGGSTT-SHHHHHHHTPPPP--EEEEEEE-HHHHHHHHHHHHHHHHHHHHHHHHHHHHHHHHHHHHHHHHTT----HHHHHHHHHHHHHHHHHHHHTSPPHHHHHEEEEEE-TTS-EEEEEES-HHHHHHHHHHTTTTEEEEEEEEEPPP--